Protein AF-F5S4S1-F1 (afdb_monomer_lite)

Organism: NCBI:txid887327

Sequence (287 aa):
MKSNKWNLKPIWLMLIALPAWADNVQDLPNTTVSGKRLPISGSQLDSGSKATLDAATLQTTRAPSLGQTLERISGVHNSSFGANNGLPQIRSLTGSRVYISENGLGIADMAAMSGNMPTAVEPFLADKISVQKSSAAVLYGGNAVGGAVTVETGLIPNQLPEQPIGGKVEISGGYNTPHSELFRLDGTAGNVAWHIDGANSQISGYKIPSYNKMAACRDGTAIMGDHSLELSCQAFPQYEEFFNKAHFAYVDNRYLQKGKDFLDDWGLGLGDVYKEKNQTGLTTVCG

Foldseek 3Di:
DDDDDDDDDDDDDDDDDDDDDDDDDDDDDDDDDDDDDDPPPDDPLLVFPKDKDAQVNLVPQPALAPQSSCCPPPQWHWPDPDRRFTFIAHVNDTQQQEWEEEPPHTFDDCCSVPRVDHGPDGSVLFRMKMWGQDQSCVPVNRSRRRTYIYTYNCQPPPDADPAQKDWDWDFDDDAQGWTKTKIKMWHDDPRDIHIDIDMDTDDPDGADPDDPADPLLVDFVSCPPPPVSCVNSQKDFDKDKDDDCVVPPPDDVVCVVCVVVVCVVVVHDPVNDDIDIDRPGIDHRYD

InterPro domains:
  IPR012910 TonB-dependent receptor, plug domain [PF07715] (48-148)
  IPR037066 TonB-dependent receptor, plug domain superfamily [G3DSA:2.170.130.10] (44-156)
  IPR039426 TonB-dependent receptor-like [PTHR30069] (8-210)

Secondary structure (DSSP, 8-state):
-------PPPP---PPPPPPPPPP-----------------S-TT--S-EEEE-HHHHHHH--SSHHHHHTTSTTEEEEESSSS-EEEEETTB-GGGEEEEETTEEP--GGGT-TTSPPS--GGG-SEEEEE-S--HHHH-GGGSSEEEEEE--SS-SS--SSSEEEEEEEEEETTEEEEEEEEEEEEETTEEEEEEEEEEE-S--PPSS--S-GGGG-HHHHTT-HHHHHHTTEEEEEEEE--GGGGTTS-HHHHHSHHHHHHHTT--GGGS--EEEEEEEEES--

Radius of gyration: 37.39 Å; chains: 1; bounding box: 73×64×152 Å

Structure (mmCIF, N/CA/C/O backbone):
data_AF-F5S4S1-F1
#
_entry.id   AF-F5S4S1-F1
#
loop_
_atom_site.group_PDB
_atom_site.id
_atom_site.type_symbol
_atom_site.label_atom_id
_atom_site.label_alt_id
_atom_site.label_comp_id
_atom_site.label_asym_id
_atom_site.label_entity_id
_atom_site.label_seq_id
_atom_site.pdbx_PDB_ins_code
_atom_site.Cartn_x
_atom_site.Cartn_y
_atom_site.Cartn_z
_atom_site.occupancy
_atom_site.B_iso_or_equiv
_atom_site.auth_seq_id
_atom_site.auth_comp_id
_atom_site.auth_asym_id
_atom_site.auth_atom_id
_atom_site.pdbx_PDB_model_num
ATOM 1 N N . MET A 1 1 ? 38.231 -15.270 107.714 1.00 44.69 1 MET A N 1
ATOM 2 C CA . MET A 1 1 ? 38.807 -15.776 106.442 1.00 44.69 1 MET A CA 1
ATOM 3 C C . MET A 1 1 ? 37.793 -15.588 105.318 1.00 44.69 1 MET A C 1
ATOM 5 O O . MET A 1 1 ? 36.618 -15.781 105.592 1.00 44.69 1 MET A O 1
ATOM 9 N N . LYS A 1 2 ? 38.281 -15.271 104.102 1.00 41.59 2 LYS A N 1
ATOM 10 C CA . LYS A 1 2 ? 37.588 -14.899 102.833 1.00 41.59 2 LYS A CA 1
ATOM 11 C C . LYS A 1 2 ? 37.259 -13.397 102.720 1.00 41.59 2 LYS A C 1
ATOM 13 O O . LYS A 1 2 ? 36.402 -12.910 103.440 1.00 41.59 2 LYS A O 1
ATOM 18 N N . SER A 1 3 ? 38.103 -12.575 102.074 1.00 44.34 3 SER A N 1
ATOM 19 C CA . SER A 1 3 ? 38.312 -12.368 100.611 1.00 44.34 3 SER A CA 1
ATOM 20 C C . SER A 1 3 ? 37.042 -11.851 99.920 1.00 44.34 3 SER A C 1
ATOM 22 O O . SER A 1 3 ? 36.000 -12.462 100.092 1.00 44.34 3 SER A O 1
ATOM 24 N N . ASN A 1 4 ? 37.013 -10.821 99.078 1.00 42.44 4 ASN A N 1
ATOM 25 C CA . ASN A 1 4 ? 38.048 -10.065 98.380 1.00 42.44 4 ASN A CA 1
ATOM 26 C C . ASN A 1 4 ? 37.396 -8.734 97.931 1.00 42.44 4 ASN A C 1
ATOM 28 O O . ASN A 1 4 ? 36.212 -8.732 97.596 1.00 42.44 4 ASN A O 1
ATOM 32 N N . LYS A 1 5 ? 38.136 -7.619 97.918 1.00 45.50 5 LYS A N 1
ATOM 33 C CA . LYS A 1 5 ? 37.654 -6.301 97.457 1.00 45.50 5 LYS A CA 1
ATOM 34 C C . LYS A 1 5 ? 38.072 -6.057 96.008 1.00 45.50 5 LYS A C 1
ATOM 36 O O . LYS A 1 5 ? 39.258 -6.130 95.723 1.00 45.50 5 LYS A O 1
ATOM 41 N N . TRP A 1 6 ? 37.121 -5.674 95.160 1.00 50.28 6 TRP A N 1
ATOM 42 C CA . TRP A 1 6 ? 37.328 -4.987 93.878 1.00 50.28 6 TRP A CA 1
ATOM 43 C C . TRP A 1 6 ? 36.137 -4.030 93.700 1.00 50.28 6 TRP A C 1
ATOM 45 O O . TRP A 1 6 ? 35.007 -4.440 93.938 1.00 50.28 6 TRP A O 1
ATOM 55 N N . ASN A 1 7 ? 36.310 -2.773 93.294 1.00 42.97 7 ASN A N 1
ATOM 56 C CA . ASN A 1 7 ? 36.550 -2.422 91.896 1.00 42.97 7 ASN A CA 1
ATOM 57 C C . ASN A 1 7 ? 36.544 -0.892 91.679 1.00 42.97 7 ASN A C 1
ATOM 59 O O . ASN A 1 7 ? 35.987 -0.124 92.463 1.00 42.97 7 ASN A O 1
ATOM 63 N N . LEU A 1 8 ? 37.215 -0.495 90.603 1.00 51.12 8 LEU A N 1
ATOM 64 C CA . LEU A 1 8 ? 37.582 0.849 90.159 1.00 51.12 8 LEU A CA 1
ATOM 65 C C . LEU A 1 8 ? 36.393 1.752 89.772 1.00 51.12 8 LEU A C 1
ATOM 67 O O . LEU A 1 8 ? 35.377 1.285 89.263 1.00 51.12 8 LEU A O 1
ATOM 71 N N . LYS A 1 9 ? 36.567 3.071 89.951 1.00 50.94 9 LYS A N 1
ATOM 72 C CA . LYS A 1 9 ? 35.683 4.133 89.432 1.00 50.94 9 LYS A CA 1
ATOM 73 C C . LYS A 1 9 ? 36.136 4.578 88.032 1.00 50.94 9 LYS A C 1
ATOM 75 O O . LYS A 1 9 ? 37.321 4.880 87.891 1.00 50.94 9 LYS A O 1
ATOM 80 N N . PRO A 1 10 ? 35.230 4.758 87.055 1.00 53.06 10 PRO A N 1
ATOM 81 C CA . PRO A 1 10 ? 35.503 5.558 85.870 1.00 53.06 10 PRO A CA 1
ATOM 82 C C . PRO A 1 10 ? 34.815 6.932 85.941 1.00 53.06 10 PRO A C 1
ATOM 84 O O . PRO A 1 10 ? 33.662 7.076 86.348 1.00 53.06 10 PRO A O 1
ATOM 87 N N . ILE A 1 11 ? 35.594 7.939 85.560 1.00 47.34 11 ILE A N 1
ATOM 88 C CA . ILE A 1 11 ? 35.289 9.368 85.479 1.00 47.34 11 ILE A CA 1
ATOM 89 C C . ILE A 1 11 ? 34.392 9.624 84.259 1.00 47.34 11 ILE A C 1
ATOM 91 O O . ILE A 1 11 ? 34.711 9.177 83.160 1.00 47.34 11 ILE A O 1
ATOM 95 N N . TRP A 1 12 ? 33.285 10.347 84.443 1.00 47.81 12 TRP A N 1
ATOM 96 C CA . TRP A 1 12 ? 32.389 10.761 83.358 1.00 47.81 12 TRP A CA 1
ATOM 97 C C . TRP A 1 12 ? 32.852 12.095 82.756 1.00 47.81 12 TRP A C 1
ATOM 99 O O . TRP A 1 12 ? 32.813 13.130 83.420 1.00 47.81 12 TRP A O 1
ATOM 109 N N . LEU A 1 13 ? 33.286 12.057 81.492 1.00 48.16 13 LEU A N 1
ATOM 110 C CA . LEU A 1 13 ? 33.515 13.230 80.645 1.00 48.16 13 LEU A CA 1
ATOM 111 C C . LEU A 1 13 ? 32.169 13.908 80.323 1.00 48.16 13 LEU A C 1
ATOM 113 O O . LEU A 1 13 ? 31.281 13.276 79.751 1.00 48.16 13 LEU A O 1
ATOM 117 N N . MET A 1 14 ? 32.032 15.197 80.638 1.00 50.00 14 MET A N 1
ATOM 118 C CA . MET A 1 14 ? 30.925 16.039 80.167 1.00 50.00 14 MET A CA 1
ATOM 119 C C . MET A 1 14 ? 31.182 16.482 78.717 1.00 50.00 14 MET A C 1
ATOM 121 O O . MET A 1 14 ? 32.117 17.236 78.454 1.00 50.00 14 MET A O 1
ATOM 125 N N . LEU A 1 15 ? 30.336 16.030 77.786 1.00 50.91 15 LEU A N 1
ATOM 126 C CA . LEU A 1 15 ? 30.230 16.570 76.427 1.00 50.91 15 LEU A CA 1
ATOM 127 C C . LEU A 1 15 ? 29.462 17.902 76.464 1.00 50.91 15 LEU A C 1
ATOM 129 O O . LEU A 1 15 ? 28.303 17.935 76.871 1.00 50.91 15 LEU A O 1
ATOM 133 N N . ILE A 1 16 ? 30.086 18.984 75.998 1.00 58.78 16 ILE A N 1
ATOM 134 C CA . ILE A 1 16 ? 29.424 20.272 75.747 1.00 58.78 16 ILE A CA 1
ATOM 135 C C . ILE A 1 16 ? 28.961 20.272 74.285 1.00 58.78 16 ILE A C 1
ATOM 137 O O . ILE A 1 16 ? 29.783 20.193 73.374 1.00 58.78 16 ILE A O 1
ATOM 141 N N . ALA A 1 17 ? 27.648 20.333 74.061 1.00 51.97 17 ALA A N 1
ATOM 142 C CA . ALA A 1 17 ? 27.044 20.414 72.733 1.00 51.97 17 ALA A CA 1
ATOM 143 C C . ALA A 1 17 ? 26.908 21.881 72.289 1.00 51.97 17 ALA A C 1
ATOM 145 O O . ALA A 1 17 ? 26.282 22.685 72.977 1.00 51.97 17 ALA A O 1
ATOM 146 N N . LEU A 1 18 ? 27.475 22.224 71.131 1.00 58.56 18 LEU A N 1
ATOM 147 C CA . LEU A 1 18 ? 27.220 23.487 70.429 1.00 58.56 18 LEU A CA 1
ATOM 148 C C . LEU A 1 18 ? 26.054 23.276 69.445 1.00 58.56 18 LEU A C 1
ATOM 150 O O . LEU A 1 18 ? 26.056 22.259 68.748 1.00 58.56 18 LEU A O 1
ATOM 154 N N . PRO A 1 19 ? 25.071 24.190 69.339 1.00 58.72 19 PRO A N 1
ATOM 155 C CA . PRO A 1 19 ? 24.025 24.067 68.334 1.00 58.72 19 PRO A CA 1
ATOM 156 C C . PRO A 1 19 ? 24.574 24.473 66.959 1.00 58.72 19 PRO A C 1
ATOM 158 O O . PRO A 1 19 ? 25.145 25.551 66.788 1.00 58.72 19 PRO A O 1
ATOM 161 N N . ALA A 1 20 ? 24.398 23.593 65.975 1.00 58.81 20 ALA A N 1
ATOM 162 C CA . ALA A 1 20 ? 24.602 23.903 64.567 1.00 58.81 20 ALA A CA 1
ATOM 163 C C . ALA A 1 20 ? 23.460 24.807 64.076 1.00 58.81 20 ALA A C 1
ATOM 165 O O . ALA A 1 20 ? 22.289 24.529 64.333 1.00 58.81 20 ALA A O 1
ATOM 166 N N . TRP A 1 21 ? 23.799 25.890 63.382 1.00 59.84 21 TRP A N 1
ATOM 167 C CA . TRP A 1 21 ? 22.828 26.765 62.732 1.00 59.84 21 TRP A CA 1
ATOM 168 C C . TRP A 1 21 ? 22.339 26.062 61.462 1.00 59.84 21 TRP A C 1
ATOM 170 O O . TRP A 1 21 ? 23.149 25.709 60.608 1.00 59.84 21 TRP A O 1
ATOM 180 N N . ALA A 1 22 ? 21.036 25.800 61.369 1.00 55.47 22 ALA A N 1
ATOM 181 C CA . ALA A 1 22 ? 20.421 25.210 60.185 1.00 55.47 22 ALA A CA 1
ATOM 182 C C . ALA A 1 22 ? 20.068 26.310 59.171 1.00 55.47 22 ALA A C 1
ATOM 184 O O . ALA A 1 22 ? 19.490 27.331 59.548 1.00 55.47 22 ALA A O 1
ATOM 185 N N . ASP A 1 23 ? 20.408 26.089 57.899 1.00 60.16 23 ASP A N 1
ATOM 186 C CA . ASP A 1 23 ? 20.008 26.946 56.780 1.00 60.16 23 ASP A CA 1
ATOM 187 C C . ASP A 1 23 ? 18.479 26.983 56.625 1.00 60.16 23 ASP A C 1
ATOM 189 O O . ASP A 1 23 ? 17.786 25.978 56.809 1.00 60.16 23 ASP A O 1
ATOM 193 N N . ASN A 1 24 ? 17.950 28.159 56.274 1.00 59.38 24 ASN A N 1
ATOM 194 C CA . ASN A 1 24 ? 16.526 28.372 56.017 1.00 59.38 24 ASN A CA 1
ATOM 195 C C . ASN A 1 24 ? 16.062 27.525 54.820 1.00 59.38 24 ASN A C 1
ATOM 197 O O . ASN A 1 24 ? 16.528 27.713 53.697 1.00 59.38 24 ASN A O 1
ATOM 201 N N . VAL A 1 25 ? 15.103 26.629 55.056 1.00 60.66 25 VAL A N 1
ATOM 202 C CA . VAL A 1 25 ? 14.419 25.875 54.001 1.00 60.66 25 VAL A CA 1
ATOM 203 C C . VAL A 1 25 ? 13.484 26.830 53.262 1.00 60.66 25 VAL A C 1
ATOM 205 O O . VAL A 1 25 ? 12.538 27.359 53.842 1.00 60.66 25 VAL A O 1
ATOM 208 N N . GLN A 1 26 ? 13.769 27.085 51.987 1.00 65.38 26 GLN A N 1
ATOM 209 C CA . GLN A 1 26 ? 12.936 27.931 51.142 1.00 65.38 26 GLN A CA 1
ATOM 210 C C . GLN A 1 26 ? 11.848 27.079 50.481 1.00 65.38 26 GLN A C 1
ATOM 212 O O . GLN A 1 26 ? 12.113 26.355 49.522 1.00 65.38 26 GLN A O 1
ATOM 217 N N . ASP A 1 27 ? 10.624 27.162 51.006 1.00 67.88 27 ASP A N 1
ATOM 218 C CA . ASP A 1 27 ? 9.459 26.508 50.411 1.00 67.88 27 ASP A CA 1
ATOM 219 C C . ASP A 1 27 ? 9.111 27.170 49.070 1.00 67.88 27 ASP A C 1
ATOM 221 O O . ASP A 1 27 ? 8.756 28.350 48.990 1.00 67.88 27 ASP A O 1
ATOM 225 N N . LEU A 1 28 ? 9.240 26.398 47.991 1.00 76.81 28 LEU A N 1
ATOM 226 C CA . LEU A 1 28 ? 8.854 26.817 46.646 1.00 76.81 28 LEU A CA 1
ATOM 227 C C . LEU A 1 28 ? 7.319 26.814 46.519 1.00 76.81 28 LEU A C 1
ATOM 229 O O . LEU A 1 28 ? 6.664 25.894 47.011 1.00 76.81 28 LEU A O 1
ATOM 233 N N . PRO A 1 29 ? 6.718 27.799 45.829 1.00 76.00 29 PRO A N 1
ATOM 234 C CA . PRO A 1 29 ? 5.275 27.836 45.639 1.00 76.00 29 PRO A CA 1
ATOM 235 C C . PRO A 1 29 ? 4.799 26.663 44.770 1.00 76.00 29 PRO A C 1
ATOM 237 O O . PRO A 1 29 ? 5.356 26.387 43.703 1.00 76.00 29 PRO A O 1
ATOM 240 N N . ASN A 1 30 ? 3.723 26.004 45.208 1.00 74.25 30 ASN A N 1
ATOM 241 C CA . ASN A 1 30 ? 3.098 24.906 44.475 1.00 74.25 30 ASN A CA 1
ATOM 242 C C . ASN A 1 30 ? 2.624 25.378 43.094 1.00 74.25 30 ASN A C 1
ATOM 244 O O . ASN A 1 30 ? 1.688 26.169 42.970 1.00 74.25 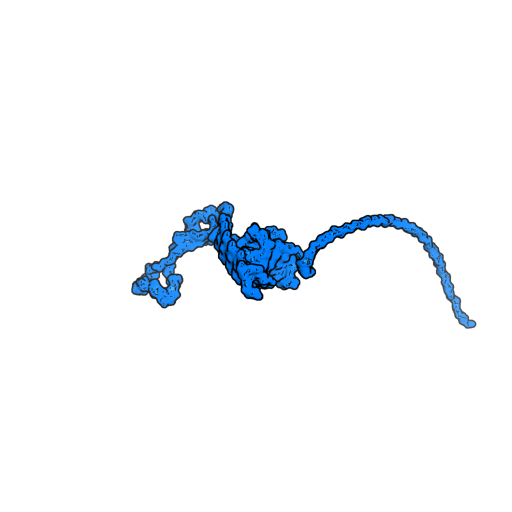30 ASN A O 1
ATOM 248 N N . THR A 1 31 ? 3.239 24.847 42.039 1.00 72.81 31 THR A N 1
ATOM 249 C CA . THR A 1 31 ? 2.791 25.037 40.658 1.00 72.81 31 THR A CA 1
ATOM 250 C C . THR A 1 31 ? 1.822 23.918 40.29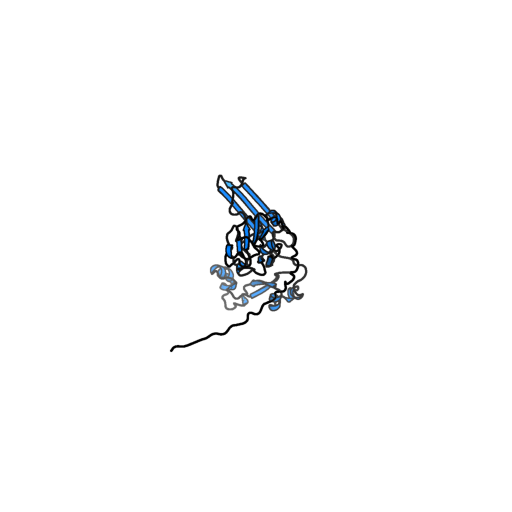4 1.00 72.81 31 THR A C 1
ATOM 252 O O . THR A 1 31 ? 2.197 22.760 40.133 1.00 72.81 31 THR A O 1
ATOM 255 N N . THR A 1 32 ? 0.536 24.256 40.181 1.00 73.62 32 THR A N 1
ATOM 256 C CA . THR A 1 32 ? -0.480 23.292 39.740 1.00 73.62 32 THR A CA 1
ATOM 257 C C . THR A 1 32 ? -0.410 23.159 38.222 1.00 73.62 32 THR A C 1
ATOM 259 O O . THR A 1 32 ? -0.910 24.009 37.486 1.00 73.62 32 THR A O 1
ATOM 262 N N . VAL A 1 33 ? 0.222 22.088 37.743 1.00 66.06 33 VAL A N 1
ATOM 263 C CA . VAL A 1 33 ? 0.225 21.723 36.322 1.00 66.06 33 VAL A CA 1
ATOM 264 C C . VAL A 1 33 ? -1.132 21.106 35.984 1.00 66.06 33 VAL A C 1
ATOM 266 O O . VAL A 1 33 ? -1.386 19.941 36.280 1.00 66.06 33 VAL A O 1
ATOM 269 N N . SER A 1 34 ? -2.027 21.887 35.377 1.00 67.56 34 SER A N 1
ATOM 270 C CA . SER A 1 34 ? -3.308 21.379 34.876 1.00 67.56 34 SER A CA 1
ATOM 271 C C . SER A 1 34 ? -3.163 20.967 33.412 1.00 67.56 34 SER A C 1
ATOM 273 O O . SER A 1 34 ? -3.092 21.806 32.515 1.00 67.56 34 SER A O 1
ATOM 275 N N . GLY A 1 35 ? -3.071 19.658 33.173 1.00 62.78 35 GLY A N 1
ATOM 276 C CA . GLY A 1 35 ? -3.070 19.067 31.837 1.00 62.78 35 GLY A CA 1
ATOM 277 C C . GLY A 1 35 ? -4.460 18.556 31.467 1.00 62.78 35 GLY A C 1
ATOM 278 O O . GLY A 1 35 ? -5.047 17.752 32.190 1.00 62.78 35 GLY A O 1
ATOM 279 N N . LYS A 1 36 ? -4.991 18.975 30.315 1.00 51.62 36 LYS A N 1
ATOM 280 C CA . LYS A 1 36 ? -6.221 18.399 29.758 1.00 51.62 36 LYS A CA 1
ATOM 281 C C . LYS A 1 36 ? -5.887 17.030 29.158 1.00 51.62 36 LYS A C 1
ATOM 283 O O . LYS A 1 36 ? -5.294 16.954 28.084 1.00 51.62 36 LYS A O 1
ATOM 288 N N . ARG A 1 37 ? -6.242 15.943 29.849 1.00 46.56 37 ARG A N 1
ATOM 289 C CA . ARG A 1 37 ? -6.116 14.585 29.299 1.00 46.56 37 ARG A CA 1
ATOM 290 C C . ARG A 1 37 ? -7.101 14.454 28.136 1.00 46.56 37 ARG A C 1
ATOM 292 O O . ARG A 1 37 ? -8.303 14.628 28.333 1.00 46.56 37 ARG A O 1
ATOM 299 N N . LEU A 1 38 ? -6.602 14.189 26.929 1.00 54.94 38 LEU A N 1
ATOM 300 C CA . LEU A 1 38 ? -7.466 13.813 25.810 1.00 54.94 38 LEU A CA 1
ATOM 301 C C . LEU A 1 38 ? -8.217 12.526 26.197 1.00 54.94 38 LEU A C 1
ATOM 303 O O . LEU A 1 38 ? -7.618 11.667 26.852 1.00 54.94 38 LEU A O 1
ATOM 307 N N . PRO A 1 39 ? -9.511 12.394 25.858 1.00 42.94 39 PRO A N 1
ATOM 308 C CA . PRO A 1 39 ? -10.260 11.178 26.140 1.00 42.94 39 PRO A CA 1
ATOM 309 C C . PRO A 1 39 ? -9.538 9.996 25.489 1.00 42.94 39 PRO A C 1
ATOM 311 O O . PRO A 1 39 ? -9.391 9.936 24.270 1.00 42.94 39 PRO A O 1
ATOM 314 N N . ILE A 1 40 ? -9.040 9.078 26.318 1.00 52.41 40 ILE A N 1
ATOM 315 C CA . ILE A 1 40 ? -8.433 7.833 25.854 1.00 52.41 40 ILE A CA 1
ATOM 316 C C . ILE A 1 40 ? -9.597 6.938 25.436 1.00 52.41 40 ILE A C 1
ATOM 318 O O . ILE A 1 40 ? -10.216 6.284 26.270 1.00 52.41 40 ILE A O 1
ATOM 322 N N . SER A 1 41 ? -9.930 6.959 24.149 1.00 46.16 41 SER A N 1
ATOM 323 C CA . SER A 1 41 ? -10.754 5.917 23.545 1.00 46.16 41 SER A CA 1
ATOM 324 C C . SER A 1 41 ? -9.808 4.786 23.135 1.00 46.16 41 SER A C 1
ATOM 326 O O . SER A 1 41 ? -9.130 4.886 22.115 1.00 46.16 41 SER A O 1
ATOM 328 N N . GLY A 1 42 ? -9.661 3.775 23.998 1.00 55.22 42 GLY A N 1
ATOM 329 C CA . GLY A 1 42 ? -8.732 2.652 23.816 1.00 55.22 42 GLY A CA 1
ATOM 330 C C . GLY A 1 42 ? -8.361 1.962 25.136 1.00 55.22 42 GLY A C 1
ATOM 331 O O . GLY A 1 42 ? -8.461 2.555 26.211 1.00 55.22 42 GLY A O 1
ATOM 332 N N . SER A 1 43 ? -7.948 0.693 25.074 1.00 55.50 43 SER A N 1
ATOM 333 C CA . SER A 1 43 ? -7.406 -0.033 26.232 1.00 55.50 43 SER A CA 1
ATOM 334 C C . SER A 1 43 ? -6.056 0.573 26.652 1.00 55.50 43 SER A C 1
ATOM 336 O O . SER A 1 43 ? -5.360 1.158 25.828 1.00 55.50 43 SER A O 1
ATOM 338 N N . GLN A 1 44 ? -5.629 0.431 27.916 1.00 55.16 44 GLN A N 1
ATOM 339 C CA . GLN A 1 44 ? -4.323 0.952 28.391 1.00 55.16 44 GLN A CA 1
ATOM 340 C C . GLN A 1 44 ? -3.099 0.414 27.610 1.00 55.16 44 GLN A C 1
ATOM 342 O O . GLN A 1 44 ? -1.987 0.926 27.750 1.00 55.16 44 GLN A O 1
ATOM 347 N N . LEU A 1 45 ? -3.311 -0.600 26.769 1.00 56.41 45 LEU A N 1
ATOM 348 C CA . LEU A 1 45 ? -2.334 -1.184 25.854 1.00 56.41 45 LEU A CA 1
ATOM 349 C C . LEU A 1 45 ? -2.107 -0.327 24.592 1.00 56.41 45 LEU A C 1
ATOM 351 O O . LEU A 1 45 ? -1.078 -0.475 23.941 1.00 56.41 45 LEU A O 1
ATOM 355 N N . ASP A 1 46 ? -3.006 0.614 24.286 1.00 61.16 46 ASP A N 1
ATOM 356 C CA . ASP A 1 46 ? -2.890 1.597 23.196 1.00 61.16 46 ASP A CA 1
ATOM 357 C C . ASP A 1 46 ? -2.100 2.856 23.635 1.00 61.16 46 ASP A C 1
ATOM 359 O O . ASP A 1 46 ? -2.336 3.971 23.180 1.00 61.16 46 ASP A O 1
ATOM 363 N N . SER A 1 47 ? -1.151 2.708 24.569 1.00 57.41 47 SER A N 1
ATOM 364 C CA . SER A 1 47 ? -0.356 3.814 25.145 1.00 57.41 47 SER A CA 1
ATOM 365 C C . SER A 1 47 ? 0.807 4.287 24.254 1.00 57.41 47 SER A C 1
ATOM 367 O O . SER A 1 47 ? 1.714 4.991 24.701 1.00 57.41 47 SER A O 1
ATOM 369 N N . GLY A 1 48 ? 0.792 3.905 22.976 1.00 66.44 48 GLY A N 1
ATOM 370 C CA . GLY A 1 48 ? 1.826 4.237 22.001 1.00 66.44 48 GLY A CA 1
ATOM 371 C C . GLY A 1 48 ? 1.572 5.544 21.253 1.00 66.44 48 GLY A C 1
ATOM 372 O O . GLY A 1 48 ? 0.490 6.123 21.291 1.00 66.44 48 GLY A O 1
ATOM 373 N N . SER A 1 49 ? 2.580 6.004 20.507 1.00 82.69 49 SER A N 1
ATOM 374 C CA . SER A 1 49 ? 2.378 7.096 19.553 1.00 82.69 49 SER A CA 1
ATOM 375 C C . SER A 1 49 ? 1.540 6.576 18.382 1.00 82.69 49 SER A C 1
ATOM 377 O O . SER A 1 49 ? 2.062 5.895 17.496 1.00 82.69 49 SER A O 1
ATOM 379 N N . LYS A 1 50 ? 0.238 6.867 18.409 1.00 89.25 50 LYS A N 1
ATOM 380 C CA . LYS A 1 50 ? -0.730 6.486 17.378 1.00 89.25 50 LYS A CA 1
ATOM 381 C C . LYS A 1 50 ? -0.961 7.639 16.408 1.00 89.25 50 LYS A C 1
ATOM 383 O O . LYS A 1 50 ? -1.104 8.788 16.822 1.00 89.25 50 LYS A O 1
ATOM 388 N N . ALA A 1 51 ? -1.004 7.331 15.121 1.00 92.88 51 ALA A N 1
ATOM 389 C CA . ALA A 1 51 ? -1.462 8.239 14.077 1.00 92.88 51 ALA A CA 1
ATOM 390 C C . ALA A 1 51 ? -2.670 7.615 13.377 1.00 92.88 51 ALA A C 1
ATOM 392 O O . ALA A 1 51 ? -2.749 6.396 13.258 1.00 92.88 51 ALA A O 1
ATOM 393 N N . THR A 1 52 ? -3.632 8.429 12.955 1.00 94.62 52 THR A N 1
ATOM 394 C CA . THR A 1 52 ? -4.820 7.962 12.231 1.00 94.62 52 THR A CA 1
ATOM 395 C C . THR A 1 52 ? -5.045 8.862 11.028 1.00 94.62 52 THR A C 1
ATOM 397 O O . THR A 1 52 ? -4.984 10.081 11.162 1.00 94.62 52 THR A O 1
ATOM 400 N N . LEU A 1 53 ? -5.280 8.248 9.874 1.00 95.56 53 LEU A N 1
ATOM 401 C CA . LEU A 1 53 ? -5.769 8.886 8.663 1.00 95.56 53 LEU A CA 1
ATOM 402 C C . LEU A 1 53 ? -7.244 8.512 8.533 1.00 95.56 53 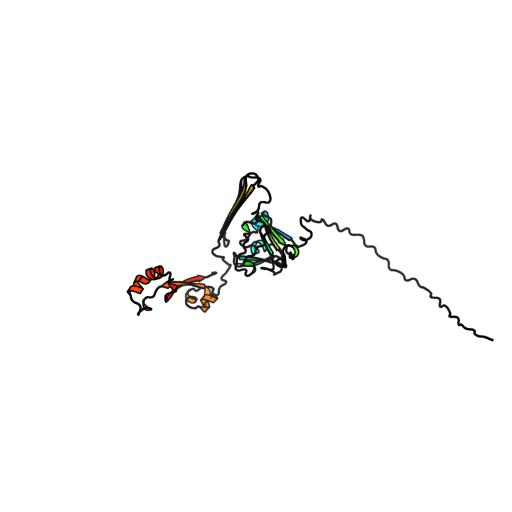LEU A C 1
ATOM 404 O O . LEU A 1 53 ? -7.576 7.331 8.422 1.00 95.56 53 LEU A O 1
ATOM 408 N N . ASP A 1 54 ? -8.115 9.507 8.620 1.00 94.38 54 ASP A N 1
ATOM 409 C CA . ASP A 1 54 ? -9.549 9.357 8.396 1.00 94.38 54 ASP A CA 1
ATOM 410 C C . ASP A 1 54 ? -9.890 9.475 6.905 1.00 94.38 54 ASP A C 1
ATOM 412 O O . ASP A 1 54 ? -9.049 9.853 6.087 1.00 94.38 54 ASP A O 1
ATOM 416 N N . ALA A 1 55 ? -11.139 9.173 6.549 1.00 90.44 55 ALA A N 1
ATOM 417 C CA . ALA A 1 55 ? -11.610 9.222 5.168 1.00 90.44 55 ALA A CA 1
ATOM 418 C C . ALA A 1 55 ? -11.335 10.580 4.493 1.00 90.44 55 ALA A C 1
ATOM 420 O O . ALA A 1 55 ? -10.918 10.619 3.338 1.00 90.44 55 ALA A O 1
ATOM 421 N N . ALA A 1 56 ? -11.512 11.690 5.218 1.00 91.44 56 ALA A N 1
ATOM 422 C CA . ALA A 1 56 ? -11.266 13.034 4.698 1.00 91.44 56 ALA A CA 1
ATOM 423 C C . ALA A 1 56 ? -9.782 13.271 4.376 1.00 91.44 56 ALA A C 1
ATOM 425 O O . ALA A 1 56 ? -9.450 13.787 3.310 1.00 91.44 56 ALA A O 1
ATOM 426 N N . THR A 1 57 ? -8.874 12.853 5.261 1.00 93.69 57 THR A N 1
ATOM 427 C CA . THR A 1 57 ? -7.431 12.947 5.010 1.00 93.69 57 THR A CA 1
ATOM 428 C C . THR A 1 57 ? -7.032 12.037 3.851 1.00 93.69 57 THR A C 1
ATOM 430 O O . THR A 1 57 ? -6.356 12.475 2.918 1.00 93.69 57 THR A O 1
ATOM 433 N N . LEU A 1 58 ? -7.524 10.796 3.860 1.00 92.94 58 LEU A N 1
ATOM 434 C CA . LEU A 1 58 ? -7.241 9.780 2.851 1.00 92.94 58 LEU A CA 1
ATOM 435 C C . LEU A 1 58 ? -7.631 10.229 1.434 1.00 92.94 58 LEU A C 1
ATOM 437 O O . LEU A 1 58 ? -6.886 9.964 0.493 1.00 92.94 58 LEU A O 1
ATOM 441 N N . GLN A 1 59 ? -8.703 11.002 1.255 1.00 88.94 59 GLN A N 1
ATOM 442 C CA . GLN A 1 59 ? -9.050 11.569 -0.059 1.00 88.94 59 GLN A CA 1
ATOM 443 C C . GLN A 1 59 ? -7.911 12.371 -0.717 1.00 88.94 59 GLN A C 1
ATOM 445 O O . GLN A 1 59 ? -7.858 12.451 -1.939 1.00 88.94 59 GLN A O 1
ATOM 450 N N . THR A 1 60 ? -6.983 12.935 0.064 1.00 88.75 60 THR A N 1
ATOM 451 C CA . THR A 1 60 ? -5.875 13.768 -0.446 1.00 88.75 60 THR A CA 1
ATOM 452 C C . THR A 1 60 ? -4.480 13.178 -0.224 1.00 88.75 60 THR A C 1
ATOM 454 O O . THR A 1 60 ? -3.494 13.695 -0.759 1.00 88.75 60 THR A O 1
ATOM 457 N N . THR A 1 61 ? -4.366 12.124 0.589 1.00 90.62 61 THR A N 1
ATOM 458 C CA . THR A 1 61 ? -3.077 11.517 0.959 1.00 90.62 61 THR A CA 1
ATOM 459 C C . THR A 1 61 ? -2.900 10.086 0.474 1.00 90.62 61 THR A C 1
ATOM 461 O O . THR A 1 61 ? -1.779 9.585 0.541 1.00 90.62 61 THR A O 1
ATOM 464 N N . ARG A 1 62 ? -3.968 9.417 0.021 1.00 90.56 62 ARG A N 1
ATOM 465 C CA . ARG A 1 62 ? -3.882 8.067 -0.551 1.00 90.56 62 ARG A CA 1
ATOM 466 C C . ARG A 1 62 ? -2.963 8.051 -1.768 1.00 90.56 62 ARG A C 1
ATOM 468 O O . ARG A 1 62 ? -2.926 8.994 -2.555 1.00 90.56 62 ARG A O 1
ATOM 475 N N . ALA A 1 63 ? -2.220 6.964 -1.890 1.00 91.38 63 ALA A N 1
ATOM 476 C CA . ALA A 1 63 ? -1.259 6.716 -2.948 1.00 91.38 63 ALA A CA 1
ATOM 477 C C . ALA A 1 63 ? -1.328 5.234 -3.369 1.00 91.38 63 ALA A C 1
ATOM 479 O O . ALA A 1 63 ? -1.925 4.434 -2.647 1.00 91.38 63 ALA A O 1
ATOM 480 N N . PRO A 1 64 ? -0.709 4.847 -4.502 1.00 89.62 64 PRO A N 1
ATOM 481 C CA . PRO A 1 64 ? -0.807 3.490 -5.059 1.00 89.62 64 PRO A CA 1
ATOM 482 C C . PRO A 1 64 ? -0.384 2.362 -4.113 1.00 89.62 64 PRO A C 1
ATOM 484 O O . PRO A 1 64 ? -0.885 1.252 -4.221 1.00 89.62 64 PRO A O 1
ATOM 487 N N . SER A 1 65 ? 0.516 2.638 -3.166 1.00 92.38 65 SER A N 1
ATOM 488 C CA . SER A 1 65 ? 0.939 1.661 -2.161 1.00 92.38 65 SER A CA 1
ATOM 489 C C . SER A 1 65 ? 0.650 2.117 -0.733 1.00 92.38 65 SER A C 1
ATOM 491 O O . SER A 1 65 ? 0.584 3.313 -0.421 1.00 92.38 65 SER A O 1
ATOM 493 N N . LEU A 1 66 ? 0.530 1.141 0.172 1.00 94.62 66 LEU A N 1
ATOM 494 C CA . LEU A 1 66 ? 0.329 1.392 1.598 1.00 94.62 66 LEU A CA 1
ATOM 495 C C . LEU A 1 66 ? 1.498 2.185 2.205 1.00 94.62 66 LEU A C 1
ATOM 497 O O . LEU A 1 66 ? 1.276 3.107 2.986 1.00 94.62 66 LEU A O 1
ATOM 501 N N . GLY A 1 67 ? 2.738 1.872 1.817 1.00 94.88 67 GLY A N 1
ATOM 502 C CA . GLY A 1 67 ? 3.922 2.611 2.256 1.00 94.88 67 GLY A CA 1
ATOM 503 C C . GLY A 1 67 ? 3.880 4.086 1.851 1.00 94.88 67 GLY A C 1
ATOM 504 O O . GLY A 1 67 ? 4.051 4.947 2.712 1.00 94.88 67 GLY A O 1
ATOM 505 N N . GLN A 1 68 ? 3.583 4.387 0.580 1.00 94.38 68 GLN A N 1
ATOM 506 C CA . GLN A 1 68 ? 3.443 5.771 0.097 1.00 94.38 68 GLN A CA 1
ATOM 507 C C . GLN A 1 68 ? 2.299 6.509 0.797 1.00 94.38 68 GLN A C 1
ATOM 509 O O . GLN A 1 68 ? 2.453 7.659 1.194 1.00 94.38 68 GLN A O 1
ATOM 514 N N . THR A 1 69 ? 1.161 5.843 1.008 1.00 95.31 69 THR A N 1
ATOM 515 C CA . THR A 1 69 ? 0.004 6.445 1.693 1.00 95.31 69 THR A CA 1
ATOM 516 C C . THR A 1 69 ? 0.359 6.903 3.112 1.00 95.31 69 THR A C 1
ATOM 518 O O . THR A 1 69 ? -0.158 7.909 3.601 1.00 95.31 69 THR A O 1
ATOM 521 N N . LEU A 1 70 ? 1.265 6.186 3.783 1.00 96.12 70 LEU A N 1
ATOM 522 C CA . LEU A 1 70 ? 1.634 6.436 5.175 1.00 96.12 70 LEU A CA 1
ATOM 523 C C . LEU A 1 70 ? 2.910 7.264 5.352 1.00 96.12 70 LEU A C 1
ATOM 525 O O . LEU A 1 70 ? 3.175 7.709 6.466 1.00 96.12 70 LEU A O 1
ATOM 529 N N . GLU A 1 71 ? 3.675 7.531 4.293 1.00 94.56 71 GLU A N 1
ATOM 530 C CA . GLU A 1 71 ? 4.974 8.221 4.380 1.00 94.56 71 GLU A CA 1
ATOM 531 C C . GLU A 1 71 ? 4.875 9.675 4.871 1.00 94.56 71 GLU A C 1
ATOM 533 O O . GLU A 1 71 ? 5.851 10.249 5.351 1.00 94.56 71 GLU A O 1
ATOM 538 N N . ARG A 1 72 ? 3.681 10.279 4.791 1.00 92.44 72 ARG A N 1
ATOM 539 C CA . ARG A 1 72 ? 3.405 11.616 5.344 1.00 92.44 72 ARG A CA 1
ATOM 540 C C . ARG A 1 72 ? 3.260 11.618 6.869 1.00 92.44 72 ARG A C 1
ATOM 542 O O . ARG A 1 72 ? 3.263 12.684 7.484 1.00 92.44 72 ARG A O 1
ATOM 549 N N . ILE A 1 73 ? 3.132 10.451 7.501 1.00 94.06 73 ILE A N 1
ATOM 550 C CA . ILE A 1 73 ? 3.069 10.326 8.958 1.00 94.06 73 ILE A CA 1
ATOM 551 C C . ILE A 1 73 ? 4.487 10.401 9.527 1.00 94.06 73 ILE A C 1
ATOM 553 O O . ILE A 1 73 ? 5.365 9.614 9.189 1.00 94.06 73 ILE A O 1
ATOM 557 N N . SER A 1 74 ? 4.705 11.306 10.483 1.00 92.12 74 SER A N 1
ATOM 558 C CA . SER A 1 74 ? 6.003 11.444 11.151 1.00 92.12 74 SER A CA 1
ATOM 559 C C . SER A 1 74 ? 6.485 10.127 11.781 1.00 92.12 74 SER A C 1
ATOM 561 O O . SER A 1 74 ? 5.809 9.551 12.646 1.00 92.12 74 SER A O 1
ATOM 563 N N . GLY A 1 75 ? 7.685 9.695 11.376 1.00 91.50 75 GLY A N 1
ATOM 564 C CA . GLY A 1 75 ? 8.336 8.461 11.827 1.00 91.50 75 GLY A CA 1
ATOM 565 C C . GLY A 1 75 ? 7.958 7.211 11.026 1.00 91.50 75 GLY A C 1
ATOM 566 O O . GLY A 1 75 ? 8.400 6.118 11.388 1.00 91.50 75 GLY A O 1
ATOM 567 N N . VAL A 1 76 ? 7.158 7.370 9.968 1.00 95.75 76 VAL A N 1
ATOM 568 C CA . VAL A 1 76 ? 6.830 6.326 8.997 1.00 95.75 76 VAL A CA 1
ATOM 569 C C . VAL A 1 76 ? 7.485 6.684 7.668 1.00 95.75 76 VAL A C 1
ATOM 571 O O . VAL A 1 76 ? 7.368 7.803 7.181 1.00 95.75 76 VAL A O 1
ATOM 574 N N . HIS A 1 77 ? 8.194 5.725 7.094 1.00 95.88 77 HIS A N 1
ATOM 575 C CA . HIS A 1 77 ? 8.840 5.830 5.796 1.00 95.88 77 HIS A CA 1
ATOM 576 C C . HIS A 1 77 ? 8.248 4.795 4.842 1.00 95.88 77 HIS A C 1
ATOM 578 O O . HIS A 1 77 ? 7.599 3.838 5.262 1.00 95.88 77 HIS A O 1
ATOM 584 N N . ASN A 1 78 ? 8.501 4.973 3.554 1.00 95.19 78 ASN A N 1
ATOM 585 C CA . ASN A 1 78 ? 8.085 4.042 2.523 1.00 95.19 78 ASN A CA 1
ATOM 586 C C . ASN A 1 78 ? 9.276 3.193 2.057 1.00 95.19 78 ASN A C 1
ATOM 588 O O . ASN A 1 78 ? 10.235 3.707 1.482 1.00 95.19 78 ASN A O 1
ATOM 592 N N . SER A 1 79 ? 9.202 1.883 2.277 1.00 94.44 79 SER A N 1
ATOM 593 C CA . SER A 1 79 ? 10.111 0.909 1.676 1.00 94.44 79 SER A CA 1
ATOM 594 C C . SER A 1 79 ? 9.612 0.562 0.271 1.00 94.44 79 SER A C 1
ATOM 596 O O . SER A 1 79 ? 8.929 -0.447 0.090 1.00 94.44 79 SER A O 1
ATOM 598 N N . SER A 1 80 ? 9.919 1.424 -0.700 1.00 92.00 80 SER A N 1
ATOM 599 C CA . SER A 1 80 ? 9.447 1.324 -2.088 1.00 92.00 80 SER A CA 1
ATOM 600 C C . SER A 1 80 ? 10.211 0.284 -2.916 1.00 92.00 80 SER A C 1
ATOM 602 O O . SER A 1 80 ? 11.430 0.154 -2.807 1.00 92.00 80 SER A O 1
ATOM 604 N N . PHE A 1 81 ? 9.487 -0.395 -3.806 1.00 91.44 81 PHE A N 1
ATOM 605 C CA . PHE A 1 81 ? 10.017 -1.200 -4.908 1.00 91.44 81 PHE A CA 1
ATOM 606 C C . PHE A 1 81 ? 9.398 -0.726 -6.235 1.00 91.44 81 PHE A C 1
ATOM 608 O O . PHE A 1 81 ? 8.737 -1.470 -6.956 1.00 91.44 81 PHE A O 1
ATOM 615 N N . GLY A 1 82 ? 9.562 0.564 -6.533 1.00 87.19 82 GLY A N 1
ATOM 616 C CA . GLY A 1 82 ? 8.976 1.213 -7.706 1.00 87.19 82 GLY A CA 1
ATOM 617 C C . GLY A 1 82 ? 7.679 1.961 -7.396 1.00 87.19 82 GLY A C 1
ATOM 618 O O . GLY A 1 82 ? 7.316 2.167 -6.240 1.00 87.19 82 GLY A O 1
ATOM 619 N N . ALA A 1 83 ? 6.993 2.411 -8.448 1.00 83.38 83 ALA A N 1
ATOM 620 C CA . ALA A 1 83 ? 5.862 3.330 -8.312 1.00 83.38 83 ALA A CA 1
ATOM 621 C C . ALA A 1 83 ? 4.614 2.700 -7.668 1.00 83.38 83 ALA A C 1
ATOM 623 O O . ALA A 1 83 ? 3.845 3.428 -7.046 1.00 83.38 83 ALA A O 1
ATOM 624 N N . ASN A 1 84 ? 4.432 1.379 -7.804 1.00 85.94 84 ASN A N 1
ATOM 625 C CA . ASN A 1 84 ? 3.218 0.676 -7.373 1.00 85.94 84 ASN A CA 1
ATOM 626 C C . ASN A 1 84 ? 3.385 -0.148 -6.086 1.00 85.94 84 ASN A C 1
ATOM 628 O O . ASN A 1 84 ? 2.399 -0.488 -5.444 1.00 85.94 84 ASN A O 1
ATOM 632 N N . ASN A 1 85 ? 4.623 -0.461 -5.689 1.00 90.75 85 ASN A N 1
ATOM 633 C CA . ASN A 1 85 ? 4.897 -1.331 -4.545 1.00 90.75 85 ASN A CA 1
ATOM 634 C C . ASN A 1 85 ? 5.660 -0.559 -3.468 1.00 90.75 85 ASN A C 1
ATOM 636 O O . ASN A 1 85 ? 6.674 0.091 -3.741 1.00 90.75 85 ASN A O 1
ATOM 640 N N . GLY A 1 86 ? 5.185 -0.650 -2.229 1.00 93.19 86 GLY A N 1
ATOM 641 C CA . GLY A 1 86 ? 5.774 0.054 -1.100 1.00 93.19 86 GLY A CA 1
ATOM 642 C C . GLY A 1 86 ? 5.186 -0.395 0.227 1.00 93.19 86 GLY A C 1
ATOM 643 O O . GLY A 1 86 ? 3.965 -0.412 0.401 1.00 93.19 86 GLY A O 1
ATOM 644 N N . LEU A 1 87 ? 6.058 -0.753 1.168 1.00 95.06 87 LEU A N 1
ATOM 645 C CA . LEU A 1 87 ? 5.666 -1.193 2.507 1.00 95.06 87 LEU A CA 1
ATOM 646 C C . LEU A 1 87 ? 5.945 -0.114 3.553 1.00 95.06 87 LEU A C 1
ATOM 648 O O . LEU A 1 87 ? 6.977 0.560 3.472 1.00 95.06 87 LEU A O 1
ATOM 652 N N . PRO A 1 88 ? 5.076 0.035 4.567 1.00 95.25 88 PRO A N 1
ATOM 653 C CA . PRO A 1 88 ? 5.326 0.957 5.662 1.00 95.25 88 PRO A CA 1
ATOM 654 C C . PRO A 1 88 ? 6.552 0.515 6.467 1.00 95.25 88 PRO A C 1
ATOM 656 O O . PRO A 1 88 ? 6.640 -0.615 6.946 1.00 95.25 88 PRO A O 1
ATOM 659 N N . GLN A 1 89 ? 7.494 1.435 6.641 1.00 95.75 89 GLN A N 1
ATOM 660 C CA . GLN A 1 89 ? 8.691 1.257 7.446 1.00 95.75 89 GLN A CA 1
ATOM 661 C C . GLN A 1 89 ? 8.612 2.156 8.682 1.00 95.75 89 GLN A C 1
ATOM 663 O O . GLN A 1 89 ? 8.594 3.379 8.577 1.00 95.75 89 GLN A O 1
ATOM 668 N N . ILE A 1 90 ? 8.603 1.559 9.870 1.00 95.56 90 ILE A N 1
ATOM 669 C CA . ILE A 1 90 ? 8.493 2.270 11.147 1.00 95.56 90 ILE A CA 1
ATOM 670 C C . ILE A 1 90 ? 9.809 2.090 11.898 1.00 95.56 90 ILE A C 1
ATOM 672 O O . ILE A 1 90 ? 10.205 0.966 12.200 1.00 95.56 90 ILE A O 1
ATOM 676 N N . ARG A 1 91 ? 10.516 3.193 12.188 1.00 91.62 91 ARG A N 1
ATOM 677 C CA . ARG A 1 91 ? 11.828 3.170 12.880 1.00 91.62 91 ARG A CA 1
ATOM 678 C C . ARG A 1 91 ? 12.844 2.242 12.193 1.00 91.62 91 ARG A C 1
ATOM 680 O O . ARG A 1 91 ? 13.530 1.461 12.849 1.00 91.62 91 ARG A O 1
ATOM 687 N N . SER A 1 92 ? 12.892 2.311 10.864 1.00 93.75 92 SER A N 1
ATOM 688 C CA . SER A 1 92 ? 13.721 1.458 9.998 1.00 93.75 92 SER A CA 1
ATOM 689 C C . SER A 1 92 ? 13.350 -0.033 9.980 1.00 93.75 92 SER A C 1
ATOM 691 O O . SER A 1 92 ? 14.039 -0.823 9.338 1.00 93.75 92 SER A O 1
ATOM 693 N N . LEU A 1 93 ? 12.250 -0.436 10.620 1.00 94.56 93 LEU A N 1
ATOM 694 C CA . LEU A 1 93 ? 11.728 -1.802 10.592 1.00 94.56 93 LEU A CA 1
ATOM 695 C C . LEU A 1 93 ? 10.601 -1.908 9.558 1.00 94.56 93 LEU A C 1
ATOM 697 O O . LEU A 1 93 ? 9.761 -1.021 9.475 1.00 94.56 93 LEU A O 1
ATOM 701 N N . THR A 1 94 ? 10.590 -2.982 8.770 1.00 93.94 94 THR A N 1
ATOM 702 C CA . THR A 1 94 ? 9.575 -3.282 7.742 1.00 93.94 94 THR A CA 1
ATOM 703 C C . THR A 1 94 ? 9.419 -4.803 7.593 1.00 93.94 94 THR A C 1
ATOM 705 O O . THR A 1 94 ? 10.088 -5.568 8.304 1.00 93.94 94 THR A O 1
ATOM 708 N N . GLY A 1 95 ? 8.542 -5.245 6.691 1.00 91.69 95 GLY A N 1
ATOM 709 C CA . GLY A 1 95 ? 8.240 -6.651 6.433 1.00 91.69 95 GLY A CA 1
ATOM 710 C C . GLY A 1 95 ? 7.702 -7.336 7.686 1.00 91.69 95 GLY A C 1
ATOM 711 O O . GLY A 1 95 ? 6.870 -6.777 8.394 1.00 91.69 95 GLY A O 1
ATOM 712 N N . SER A 1 96 ? 8.248 -8.502 8.037 1.00 92.81 96 SER A N 1
ATOM 713 C CA . SER A 1 96 ? 7.812 -9.314 9.189 1.00 92.81 96 SER A CA 1
ATOM 714 C C . SER A 1 96 ? 7.960 -8.668 10.583 1.00 92.81 96 SER A C 1
ATOM 716 O O . SER A 1 96 ? 7.749 -9.338 11.590 1.00 92.81 96 SER A O 1
ATOM 718 N N . ARG A 1 97 ? 8.390 -7.402 10.675 1.00 94.44 97 ARG A N 1
ATOM 719 C CA . ARG A 1 97 ? 8.575 -6.657 11.936 1.00 94.44 97 ARG A CA 1
ATOM 720 C C . ARG A 1 97 ? 7.554 -5.536 12.136 1.00 94.44 97 ARG A C 1
ATOM 722 O O . ARG A 1 97 ? 7.536 -4.940 13.215 1.00 94.44 97 ARG A O 1
ATOM 729 N N . VAL A 1 98 ? 6.757 -5.230 11.114 1.00 95.25 98 VAL A N 1
ATOM 730 C CA . VAL A 1 98 ? 5.630 -4.298 11.185 1.00 95.25 98 VAL A CA 1
ATOM 731 C C . VAL A 1 98 ? 4.378 -5.091 10.851 1.00 95.25 98 VAL A C 1
ATOM 733 O O . VAL A 1 98 ? 4.245 -5.613 9.749 1.00 95.25 98 VAL A O 1
ATOM 736 N N . TYR A 1 99 ? 3.464 -5.195 11.809 1.00 95.25 99 TYR A N 1
ATOM 737 C CA . TYR A 1 99 ? 2.224 -5.928 11.600 1.00 95.25 99 TYR A CA 1
ATOM 738 C C . TYR A 1 99 ? 1.285 -5.112 10.717 1.00 95.25 99 TYR A C 1
ATOM 740 O O . TYR A 1 99 ? 1.077 -3.932 10.982 1.00 95.25 99 TYR A O 1
ATOM 748 N N . ILE A 1 100 ? 0.711 -5.730 9.690 1.00 95.94 100 ILE A N 1
ATOM 749 C CA . ILE A 1 100 ? -0.291 -5.107 8.825 1.00 95.94 100 ILE A CA 1
ATOM 750 C C . ILE A 1 100 ? -1.572 -5.921 8.959 1.00 95.94 100 ILE A C 1
ATOM 752 O O . ILE A 1 100 ? -1.547 -7.152 8.923 1.00 95.94 100 ILE A O 1
ATOM 756 N N . SER A 1 101 ? -2.688 -5.227 9.141 1.00 94.50 101 SER A N 1
ATOM 757 C CA . SER A 1 101 ? -4.008 -5.839 9.234 1.00 94.50 101 SER A CA 1
ATOM 758 C C . SER A 1 101 ? -5.039 -5.067 8.439 1.00 94.50 101 SER A C 1
ATOM 760 O O . SER A 1 101 ? -4.972 -3.841 8.363 1.00 94.50 101 SER A O 1
ATOM 762 N N . GLU A 1 102 ? -6.018 -5.793 7.920 1.00 94.25 102 GLU A N 1
ATOM 763 C CA . GLU A 1 102 ? -7.216 -5.251 7.302 1.00 94.25 102 GLU A CA 1
ATOM 764 C C . GLU A 1 102 ? -8.446 -5.760 8.062 1.00 94.25 102 GLU A C 1
ATOM 766 O O . GLU A 1 102 ? -8.598 -6.957 8.293 1.00 94.25 102 GLU A O 1
ATOM 771 N N . ASN A 1 103 ? -9.305 -4.845 8.517 1.00 91.25 103 ASN A N 1
ATOM 772 C CA . ASN A 1 103 ? -10.507 -5.136 9.310 1.00 91.25 103 ASN A CA 1
ATOM 773 C C . ASN A 1 103 ? -10.244 -6.067 10.514 1.00 91.25 103 ASN A C 1
ATOM 775 O O . ASN A 1 103 ? -11.063 -6.911 10.867 1.00 91.25 103 ASN A O 1
ATOM 779 N N . GLY A 1 104 ? -9.074 -5.921 11.143 1.00 89.12 104 GLY A N 1
ATOM 780 C CA . GLY A 1 104 ? -8.648 -6.727 12.292 1.00 89.12 104 GLY A CA 1
ATOM 781 C C . GLY A 1 104 ? -8.008 -8.075 11.943 1.00 89.12 104 GLY A C 1
ATOM 782 O O . GLY A 1 104 ? -7.460 -8.723 12.834 1.00 89.12 104 GLY A O 1
ATOM 783 N N . LEU A 1 105 ? -8.001 -8.481 10.672 1.00 91.06 105 LEU A N 1
ATOM 784 C CA . LEU A 1 105 ? -7.326 -9.688 10.203 1.00 91.06 105 LEU A CA 1
ATOM 785 C C . LEU A 1 105 ? -5.894 -9.363 9.780 1.00 91.06 105 LEU A C 1
ATOM 787 O O . LEU A 1 105 ? -5.655 -8.442 9.004 1.00 91.06 105 LEU A O 1
ATOM 791 N N . GLY A 1 106 ? -4.933 -10.114 10.313 1.00 92.38 106 GLY A N 1
ATOM 792 C CA . GLY A 1 106 ? -3.527 -9.976 9.948 1.00 92.38 106 GLY A CA 1
ATOM 793 C C . GLY A 1 106 ? -3.273 -10.455 8.526 1.00 92.38 106 GLY A C 1
ATOM 794 O O . GLY A 1 106 ? -3.754 -11.516 8.128 1.00 92.38 106 GLY A O 1
ATOM 795 N N . ILE A 1 107 ? -2.486 -9.690 7.779 1.00 92.50 107 ILE A N 1
ATOM 796 C CA . ILE A 1 107 ? -2.141 -10.015 6.398 1.00 92.50 107 ILE A CA 1
ATOM 797 C C . ILE A 1 107 ? -0.837 -10.800 6.386 1.00 92.50 107 ILE A C 1
ATOM 799 O O . ILE A 1 107 ? 0.171 -10.385 6.960 1.00 92.50 107 ILE A O 1
ATOM 803 N N . ALA A 1 108 ? -0.878 -11.957 5.734 1.00 88.38 108 ALA A N 1
ATOM 804 C CA . ALA A 1 108 ? 0.252 -12.861 5.574 1.00 88.38 108 ALA A CA 1
ATOM 805 C C . ALA A 1 108 ? 0.523 -13.067 4.080 1.00 88.38 108 ALA A C 1
ATOM 807 O O . ALA A 1 108 ? 0.200 -14.106 3.510 1.00 88.38 108 ALA A O 1
ATOM 808 N N . ASP A 1 109 ? 1.078 -12.040 3.443 1.00 91.69 109 ASP A N 1
ATOM 809 C CA . ASP A 1 109 ? 1.468 -12.062 2.036 1.00 91.69 109 ASP A CA 1
ATOM 810 C C . ASP A 1 109 ? 2.995 -12.190 1.870 1.00 91.69 109 ASP A C 1
ATOM 812 O O . ASP A 1 109 ? 3.778 -12.157 2.826 1.00 91.69 109 ASP A O 1
ATOM 816 N N . MET A 1 110 ? 3.440 -12.355 0.624 1.00 91.94 110 MET A N 1
ATOM 817 C CA . MET A 1 110 ? 4.866 -12.445 0.298 1.00 91.94 110 MET A CA 1
ATOM 818 C C . MET A 1 110 ? 5.594 -11.099 0.408 1.00 91.94 110 MET A C 1
ATOM 820 O O . MET A 1 110 ? 6.829 -11.081 0.386 1.00 91.94 110 MET A O 1
ATOM 824 N N . ALA A 1 111 ? 4.872 -9.983 0.567 1.00 91.31 111 ALA A N 1
ATOM 825 C CA . ALA A 1 111 ? 5.482 -8.669 0.722 1.00 91.31 111 ALA A CA 1
ATOM 826 C C . ALA A 1 111 ? 6.298 -8.601 2.026 1.00 91.31 111 ALA A C 1
ATOM 828 O O . ALA A 1 111 ? 7.348 -7.961 2.080 1.00 91.31 111 ALA A O 1
ATOM 829 N N . ALA A 1 112 ? 5.904 -9.367 3.052 1.00 88.62 112 ALA A N 1
ATOM 830 C CA . ALA A 1 112 ? 6.684 -9.524 4.280 1.00 88.62 112 ALA A CA 1
ATOM 831 C C . ALA A 1 112 ? 8.081 -10.143 4.061 1.00 88.62 112 ALA A C 1
ATOM 833 O O . ALA A 1 112 ? 8.980 -9.902 4.873 1.00 88.62 112 ALA A O 1
ATOM 834 N N . MET A 1 113 ? 8.265 -10.929 2.991 1.00 88.00 113 MET A N 1
ATOM 835 C CA . MET A 1 113 ? 9.548 -11.539 2.622 1.00 88.00 113 MET A CA 1
ATOM 836 C C . MET A 1 113 ? 10.361 -10.649 1.681 1.00 88.00 113 MET A C 1
ATOM 838 O O . MET A 1 113 ? 11.580 -10.564 1.823 1.00 88.00 113 MET A O 1
ATOM 842 N N . SER A 1 114 ? 9.699 -10.000 0.721 1.00 88.81 114 SER A N 1
ATOM 843 C CA . SER A 1 114 ? 10.350 -9.150 -0.272 1.00 88.81 114 SER A CA 1
ATOM 844 C C . SER A 1 114 ? 9.419 -8.047 -0.767 1.00 88.81 114 SER A C 1
ATOM 846 O O . SER A 1 114 ? 8.302 -8.309 -1.205 1.00 88.81 114 SER A O 1
ATOM 848 N N . GLY A 1 115 ? 9.917 -6.808 -0.782 1.00 85.12 115 GLY A N 1
ATOM 849 C CA . GLY A 1 115 ? 9.146 -5.630 -1.195 1.00 85.12 115 GLY A CA 1
ATOM 850 C C . GLY A 1 115 ? 8.787 -5.579 -2.684 1.00 85.12 115 GLY A C 1
ATOM 851 O O . GLY A 1 115 ? 8.040 -4.695 -3.089 1.00 85.12 115 GLY A O 1
ATOM 852 N N . ASN A 1 116 ? 9.296 -6.505 -3.505 1.00 89.00 116 ASN A N 1
ATOM 853 C CA . ASN A 1 116 ? 8.899 -6.619 -4.911 1.00 89.00 116 ASN A CA 1
ATOM 854 C C . ASN A 1 116 ? 7.497 -7.213 -5.100 1.00 89.00 116 ASN A C 1
ATOM 856 O O . ASN A 1 116 ? 6.926 -7.045 -6.175 1.00 89.00 116 ASN A O 1
ATOM 860 N N . MET A 1 117 ? 6.951 -7.879 -4.082 1.00 91.06 117 MET A N 1
ATOM 861 C CA . MET A 1 117 ? 5.572 -8.353 -4.075 1.00 91.06 117 MET A CA 1
ATOM 862 C C . MET A 1 117 ? 4.670 -7.272 -3.466 1.00 91.06 117 MET A C 1
ATOM 864 O O . MET A 1 117 ? 5.015 -6.729 -2.412 1.00 91.06 117 MET A O 1
ATOM 868 N N . PRO A 1 118 ? 3.533 -6.934 -4.100 1.00 88.56 118 PRO A N 1
ATOM 869 C CA . PRO A 1 118 ? 2.579 -6.006 -3.512 1.00 88.56 118 PRO A CA 1
ATOM 870 C C . PRO A 1 118 ? 1.969 -6.616 -2.250 1.00 88.56 118 PRO A C 1
ATOM 872 O O . PRO A 1 118 ? 1.804 -7.835 -2.152 1.00 88.56 118 PRO A O 1
ATOM 875 N N . THR A 1 119 ? 1.620 -5.760 -1.291 1.00 92.50 119 THR A N 1
ATOM 876 C CA . THR A 1 119 ? 0.804 -6.202 -0.160 1.00 92.50 119 THR A CA 1
ATOM 877 C C . THR A 1 119 ? -0.654 -6.326 -0.590 1.00 92.50 119 THR A C 1
ATOM 879 O O . THR A 1 119 ? -1.100 -5.584 -1.462 1.00 92.50 119 THR A O 1
ATOM 882 N N . ALA A 1 120 ? -1.407 -7.235 0.024 1.00 90.62 120 ALA A N 1
ATOM 883 C CA . ALA A 1 120 ? -2.812 -7.486 -0.307 1.00 90.62 120 ALA A CA 1
ATOM 884 C C . ALA A 1 120 ? -3.792 -6.396 0.191 1.00 90.62 120 ALA A C 1
ATOM 886 O O . ALA A 1 120 ? -4.985 -6.650 0.288 1.00 90.62 120 ALA A O 1
ATOM 887 N N . VAL A 1 121 ? -3.300 -5.197 0.519 1.00 92.00 121 VAL A N 1
ATOM 888 C CA . VAL A 1 121 ? -4.102 -4.053 0.978 1.00 92.00 121 VAL A CA 1
ATOM 889 C C . VAL A 1 121 ? -4.258 -3.053 -0.148 1.00 92.00 121 VAL A C 1
ATOM 891 O O . VAL A 1 121 ? -3.252 -2.563 -0.658 1.00 92.00 121 VAL A O 1
ATOM 894 N N . GLU A 1 122 ? -5.497 -2.657 -0.427 1.00 91.56 122 GLU A N 1
ATOM 895 C CA . GLU A 1 122 ? -5.815 -1.572 -1.353 1.00 91.56 122 GLU A CA 1
ATOM 896 C C . GLU A 1 122 ? -6.087 -0.255 -0.591 1.00 91.56 122 GLU A C 1
ATOM 898 O O . GLU A 1 122 ? -7.162 -0.093 0.002 1.00 91.56 122 GLU A O 1
ATOM 903 N N . PRO A 1 123 ? -5.150 0.719 -0.570 1.00 91.56 123 PRO A N 1
ATOM 904 C CA . PRO A 1 123 ? -5.329 1.966 0.174 1.00 91.56 123 PRO A CA 1
ATOM 905 C C . PRO A 1 123 ? -6.511 2.808 -0.317 1.00 91.56 123 PRO A C 1
ATOM 907 O O . PRO A 1 123 ? -7.080 3.568 0.470 1.00 91.56 123 PRO A O 1
ATOM 910 N N . PHE A 1 124 ? -6.905 2.692 -1.590 1.00 90.44 124 PHE A N 1
ATOM 911 C CA . PHE A 1 124 ? -8.028 3.449 -2.143 1.00 90.44 124 PHE A CA 1
ATOM 912 C C . PHE A 1 124 ? -9.402 2.984 -1.633 1.00 90.44 124 PHE A C 1
ATOM 914 O O . PHE A 1 124 ? -10.348 3.776 -1.614 1.00 90.44 124 PHE A O 1
ATOM 921 N N . LEU A 1 125 ? -9.510 1.754 -1.126 1.00 91.88 125 LEU A N 1
ATOM 922 C CA . LEU A 1 125 ? -10.716 1.243 -0.468 1.00 91.88 125 LEU A CA 1
ATOM 923 C C . LEU A 1 125 ? -10.732 1.524 1.048 1.00 91.88 125 LEU A C 1
ATOM 925 O O . LEU A 1 125 ? -11.756 1.334 1.701 1.00 91.88 125 LEU A O 1
ATOM 929 N N . ALA A 1 126 ? -9.648 2.033 1.632 1.00 93.44 126 ALA A N 1
ATOM 930 C CA . ALA A 1 126 ? -9.603 2.337 3.060 1.00 93.44 126 ALA A CA 1
ATOM 931 C C . ALA A 1 126 ? -10.520 3.513 3.439 1.00 93.44 126 ALA A C 1
ATOM 933 O O . ALA A 1 126 ? -10.457 4.590 2.840 1.00 93.44 126 ALA A O 1
ATOM 934 N N . ASP A 1 127 ? -11.320 3.322 4.487 1.00 92.38 127 ASP A N 1
ATOM 935 C CA . ASP A 1 127 ? -12.082 4.386 5.151 1.00 92.38 127 ASP A CA 1
ATOM 936 C C . ASP A 1 127 ? -11.294 4.987 6.317 1.00 92.38 127 ASP A C 1
ATOM 938 O O . ASP A 1 127 ? -11.436 6.169 6.641 1.00 92.38 127 ASP A O 1
ATOM 942 N N . LYS A 1 128 ? -10.433 4.181 6.946 1.00 95.00 128 LYS A N 1
ATOM 943 C CA . LYS A 1 128 ? -9.535 4.626 8.008 1.00 95.00 128 LYS A CA 1
ATOM 944 C C . LYS A 1 128 ? -8.258 3.802 8.000 1.00 95.00 128 LYS A C 1
ATOM 946 O O . LYS A 1 128 ? -8.302 2.582 7.882 1.00 95.00 128 LYS A O 1
ATOM 951 N N . ILE A 1 129 ? -7.116 4.452 8.195 1.00 97.38 129 ILE A N 1
ATOM 952 C CA . ILE A 1 129 ? -5.849 3.762 8.454 1.00 97.38 129 ILE A CA 1
ATOM 953 C C . ILE A 1 129 ? -5.285 4.267 9.772 1.00 97.38 129 ILE A C 1
ATOM 955 O O . ILE A 1 129 ? -5.153 5.469 9.984 1.00 97.38 129 ILE A O 1
ATOM 959 N N . SER A 1 130 ? -4.934 3.356 10.671 1.00 94.88 130 SER A N 1
ATOM 960 C CA . SER A 1 130 ? -4.290 3.684 11.938 1.00 94.88 130 SER A CA 1
ATOM 961 C C . SER A 1 130 ? -2.912 3.045 12.025 1.00 94.88 130 SER A C 1
ATOM 963 O O . SER A 1 130 ? -2.706 1.908 11.611 1.00 94.88 130 SER A O 1
ATOM 965 N N . VAL A 1 131 ? -1.953 3.806 12.544 1.00 95.38 131 VAL A N 1
ATOM 966 C CA . VAL A 1 131 ? -0.558 3.397 12.675 1.00 95.38 131 VAL A CA 1
ATOM 967 C C . VAL A 1 131 ? -0.138 3.518 14.128 1.00 95.38 131 VAL A C 1
ATOM 969 O O . VAL A 1 131 ? -0.066 4.618 14.682 1.00 95.38 131 VAL A O 1
ATOM 972 N N . GLN A 1 132 ? 0.197 2.381 14.722 1.00 93.75 132 GLN A N 1
ATOM 973 C CA . GLN A 1 132 ? 0.883 2.275 15.996 1.00 93.75 132 GLN A CA 1
ATOM 974 C C . GLN A 1 132 ? 2.391 2.358 15.742 1.00 93.75 132 GLN A C 1
ATOM 976 O O . GLN A 1 132 ? 2.993 1.418 15.228 1.00 93.75 132 GLN A O 1
ATOM 981 N N . LYS A 1 133 ? 3.020 3.484 16.094 1.00 91.88 133 LYS A N 1
ATOM 982 C CA . LYS A 1 133 ? 4.468 3.692 15.873 1.00 91.88 133 LYS A CA 1
ATOM 983 C C . LYS A 1 133 ? 5.347 3.093 16.974 1.00 91.88 133 LYS A C 1
ATOM 985 O O . LYS A 1 133 ? 6.567 3.006 16.839 1.00 91.88 133 LYS A O 1
ATOM 990 N N . SER A 1 134 ? 4.729 2.748 18.099 1.00 90.25 134 SER A N 1
ATOM 991 C CA . SER A 1 134 ? 5.359 1.997 19.182 1.00 90.25 134 SER A CA 1
ATOM 992 C C . SER A 1 134 ? 5.140 0.504 18.963 1.00 90.25 134 SER A C 1
ATOM 994 O O . SER A 1 134 ? 4.168 0.124 18.316 1.00 90.25 134 SER A O 1
ATOM 996 N N . SER A 1 135 ? 6.003 -0.328 19.555 1.00 91.12 135 SER A N 1
ATOM 997 C CA . SER A 1 135 ? 5.808 -1.781 19.555 1.00 91.12 135 SER A CA 1
ATOM 998 C C . SER A 1 135 ? 4.389 -2.124 20.003 1.00 91.12 135 SER A C 1
ATOM 1000 O O . SER A 1 135 ? 3.942 -1.690 21.065 1.00 91.12 135 SER A O 1
ATOM 1002 N N . ALA A 1 136 ? 3.700 -2.905 19.179 1.00 90.25 136 ALA A N 1
ATOM 1003 C CA . ALA A 1 136 ? 2.362 -3.414 19.442 1.00 90.25 136 ALA A CA 1
ATOM 1004 C C . ALA A 1 136 ? 2.394 -4.937 19.642 1.00 90.25 136 ALA A C 1
ATOM 1006 O O . ALA A 1 136 ? 1.385 -5.617 19.467 1.00 90.25 136 ALA A O 1
ATOM 1007 N N . ALA A 1 137 ? 3.556 -5.480 20.028 1.00 91.38 137 ALA A N 1
ATOM 1008 C CA . ALA A 1 137 ? 3.768 -6.919 20.148 1.00 91.38 137 ALA A CA 1
ATOM 1009 C C . ALA A 1 137 ? 2.871 -7.595 21.195 1.00 91.38 137 ALA A C 1
ATOM 1011 O O . ALA A 1 137 ? 2.559 -8.774 21.067 1.00 91.38 137 ALA A O 1
ATOM 1012 N N . VAL A 1 138 ? 2.411 -6.847 22.201 1.00 88.75 138 VAL A N 1
ATOM 1013 C CA . VAL A 1 138 ? 1.440 -7.347 23.187 1.00 88.75 138 VAL A CA 1
ATOM 1014 C C . VAL A 1 138 ? 0.058 -7.568 22.559 1.00 88.75 138 VAL A C 1
ATOM 1016 O O . VAL A 1 138 ? -0.634 -8.503 22.943 1.00 88.75 138 VAL A O 1
ATOM 1019 N N . LEU A 1 139 ? -0.338 -6.728 21.595 1.00 85.69 139 LEU A N 1
ATOM 1020 C CA . LEU A 1 139 ? -1.645 -6.803 20.933 1.00 85.69 139 LEU A CA 1
ATOM 1021 C C . LEU A 1 139 ? -1.637 -7.760 19.735 1.00 85.69 139 LEU A C 1
ATOM 1023 O O . LEU A 1 139 ? -2.592 -8.505 19.548 1.00 85.69 139 LEU A O 1
ATOM 1027 N N . TYR A 1 140 ? -0.565 -7.744 18.940 1.00 89.62 140 TYR A N 1
ATOM 1028 C CA . TYR A 1 140 ? -0.508 -8.426 17.638 1.00 89.62 140 TYR A CA 1
ATOM 1029 C C . TYR A 1 140 ? 0.618 -9.471 17.520 1.00 89.62 140 TYR A C 1
ATOM 1031 O O . TYR A 1 140 ? 0.824 -10.055 16.459 1.00 89.62 140 TYR A O 1
ATOM 1039 N N . GLY A 1 141 ? 1.363 -9.730 18.597 1.00 89.69 141 GLY A N 1
ATOM 1040 C CA . GLY A 1 141 ? 2.433 -10.730 18.630 1.00 89.69 141 GLY A CA 1
ATOM 1041 C C . GLY A 1 141 ? 3.783 -10.249 18.080 1.00 89.69 141 GLY A C 1
ATOM 1042 O O . GLY A 1 141 ? 3.998 -9.074 17.789 1.00 89.69 141 GLY A O 1
ATOM 1043 N N . GLY A 1 142 ? 4.735 -11.178 17.938 1.00 90.62 142 GLY A N 1
ATOM 1044 C CA . GLY A 1 142 ? 6.139 -10.870 17.615 1.00 90.62 142 GLY A CA 1
ATOM 1045 C C . GLY A 1 142 ? 6.365 -10.111 16.299 1.00 90.62 142 GLY A C 1
ATOM 1046 O O . GLY A 1 142 ? 7.361 -9.402 16.168 1.00 90.62 142 GLY A O 1
ATOM 1047 N N . ASN A 1 143 ? 5.421 -10.180 15.358 1.00 90.25 143 ASN A N 1
ATOM 1048 C CA . ASN A 1 143 ? 5.504 -9.470 14.079 1.00 90.25 143 ASN A CA 1
ATOM 1049 C C . ASN A 1 143 ? 5.209 -7.962 14.198 1.00 90.25 143 ASN A C 1
ATOM 1051 O O . ASN A 1 143 ? 5.353 -7.235 13.222 1.00 90.25 143 ASN A O 1
ATOM 1055 N N . ALA A 1 144 ? 4.830 -7.473 15.385 1.00 94.31 144 ALA A N 1
ATOM 1056 C CA . ALA A 1 144 ? 4.501 -6.071 15.646 1.00 94.31 144 ALA A CA 1
ATOM 1057 C C . ALA A 1 144 ? 5.542 -5.335 16.513 1.00 94.31 144 ALA A C 1
ATOM 1059 O O . ALA A 1 144 ? 5.223 -4.354 17.188 1.00 94.31 144 ALA A O 1
ATOM 1060 N N . VAL A 1 145 ? 6.794 -5.808 16.528 1.00 94.31 145 VAL A N 1
ATOM 1061 C CA . VAL A 1 145 ? 7.887 -5.210 17.323 1.00 94.31 145 VAL A CA 1
ATOM 1062 C C . VAL A 1 145 ? 8.226 -3.787 16.870 1.00 94.31 145 VAL A C 1
ATOM 1064 O O . VAL A 1 145 ? 8.519 -2.933 17.707 1.00 94.31 145 VAL A O 1
ATOM 1067 N N . GLY A 1 146 ? 8.180 -3.513 15.565 1.00 92.25 146 GLY A N 1
ATOM 1068 C CA . GLY A 1 146 ? 8.392 -2.171 15.019 1.00 92.25 146 GLY A CA 1
ATOM 1069 C C . GLY A 1 146 ? 7.159 -1.278 15.083 1.00 92.25 146 GLY A C 1
ATOM 1070 O O . GLY A 1 146 ? 7.294 -0.058 15.079 1.00 92.25 146 GLY A O 1
ATOM 1071 N N . GLY A 1 147 ? 5.977 -1.880 15.184 1.00 94.12 147 GLY A N 1
ATOM 1072 C CA . GLY A 1 147 ? 4.697 -1.192 15.179 1.00 94.12 147 GLY A CA 1
ATOM 1073 C C . GLY A 1 147 ? 3.615 -2.025 14.507 1.00 94.12 147 GLY A C 1
ATOM 1074 O O . GLY A 1 147 ? 3.830 -3.188 14.157 1.00 94.12 147 GLY A O 1
ATOM 1075 N N . ALA A 1 148 ? 2.454 -1.410 14.323 1.00 95.12 148 ALA A N 1
ATOM 1076 C CA . ALA A 1 148 ? 1.324 -2.016 13.636 1.00 95.12 148 ALA A CA 1
ATOM 1077 C C . ALA A 1 148 ? 0.609 -0.994 12.753 1.00 95.12 148 ALA A C 1
ATOM 1079 O O . ALA A 1 148 ? 0.509 0.180 13.101 1.00 95.12 148 ALA A O 1
ATOM 1080 N N . VAL A 1 149 ? 0.093 -1.457 11.625 1.00 96.06 149 VAL A N 1
ATOM 1081 C CA . VAL A 1 149 ? -0.758 -0.719 10.703 1.00 96.06 149 VAL A CA 1
ATOM 1082 C C . VAL A 1 149 ? -2.072 -1.479 10.598 1.00 96.06 149 VAL A C 1
ATOM 1084 O O . VAL A 1 149 ? -2.094 -2.671 10.294 1.00 96.06 149 VAL A O 1
ATOM 1087 N N . THR A 1 150 ? -3.174 -0.792 10.858 1.00 94.94 150 THR A N 1
ATOM 1088 C CA . THR A 1 150 ? -4.519 -1.353 10.751 1.00 94.94 150 THR A CA 1
ATOM 1089 C C . THR A 1 150 ? -5.315 -0.521 9.770 1.00 94.94 150 THR A C 1
ATOM 1091 O O . THR A 1 150 ? -5.485 0.684 9.961 1.00 94.94 150 THR A O 1
ATOM 1094 N N . VAL A 1 151 ? -5.787 -1.182 8.724 1.00 96.31 151 VAL A N 1
ATOM 1095 C CA . VAL A 1 151 ? -6.609 -0.625 7.660 1.00 96.31 151 VAL A CA 1
ATOM 1096 C C . VAL A 1 151 ? -8.039 -1.084 7.884 1.00 96.31 151 VAL A C 1
ATOM 1098 O O . VAL A 1 151 ? -8.298 -2.261 8.110 1.00 96.31 151 VAL A O 1
ATOM 1101 N N . GLU A 1 152 ? -8.971 -0.149 7.860 1.00 94.62 152 GLU A N 1
ATOM 1102 C CA . GLU A 1 152 ? -10.398 -0.426 7.927 1.00 94.62 152 GLU A CA 1
ATOM 1103 C C . GLU A 1 152 ? -11.002 -0.057 6.574 1.00 94.62 152 GLU A C 1
ATOM 1105 O O . GLU A 1 152 ? -10.943 1.104 6.164 1.00 94.62 152 GLU A O 1
ATOM 1110 N N . THR A 1 153 ? -11.550 -1.050 5.877 1.00 91.62 153 THR A N 1
ATOM 1111 C CA . THR A 1 153 ? -12.213 -0.885 4.573 1.00 91.62 153 THR A CA 1
ATOM 1112 C C . THR A 1 153 ? -13.732 -0.969 4.676 1.00 91.62 153 THR A C 1
ATOM 1114 O O . THR A 1 153 ? -14.421 -0.655 3.715 1.00 91.62 153 THR A O 1
ATOM 1117 N N . GLY A 1 154 ? -14.272 -1.369 5.834 1.00 88.31 154 GLY A N 1
ATOM 1118 C CA . GLY A 1 154 ? -15.720 -1.489 6.023 1.00 88.31 154 GLY A CA 1
ATOM 1119 C C . GLY A 1 154 ? -16.331 -2.728 5.363 1.00 88.31 154 GLY A C 1
ATOM 1120 O O . GLY A 1 154 ? -17.552 -2.846 5.341 1.00 88.31 154 GLY A O 1
ATOM 1121 N N . LEU A 1 155 ? -15.495 -3.669 4.897 1.00 89.06 155 LEU A N 1
ATOM 1122 C CA . LEU A 1 155 ? -15.905 -4.929 4.260 1.00 89.06 155 LEU A CA 1
ATOM 1123 C C . LEU A 1 155 ? -16.946 -5.705 5.082 1.00 89.06 155 LEU A C 1
ATOM 1125 O O . LEU A 1 155 ? -17.831 -6.352 4.528 1.00 89.06 155 LEU A O 1
ATOM 1129 N N . ILE A 1 156 ? -16.831 -5.645 6.414 1.00 87.75 156 ILE A N 1
ATOM 1130 C CA . ILE A 1 156 ? -17.827 -6.171 7.350 1.00 87.75 156 ILE A CA 1
ATOM 1131 C C . ILE A 1 156 ? -18.549 -4.974 7.989 1.00 87.75 156 ILE A C 1
ATOM 1133 O O . ILE A 1 156 ? -17.955 -4.290 8.831 1.00 87.75 156 ILE A O 1
ATOM 1137 N N . PRO A 1 157 ? -19.819 -4.710 7.628 1.00 86.25 157 PRO A N 1
ATOM 1138 C CA . PRO A 1 157 ? -20.582 -3.613 8.206 1.00 86.25 157 PRO A CA 1
ATOM 1139 C C . PRO A 1 157 ? -20.796 -3.806 9.711 1.00 86.25 157 PRO A C 1
ATOM 1141 O O . PRO A 1 157 ? -21.364 -4.802 10.156 1.00 86.25 157 PRO A O 1
ATOM 1144 N N . ASN A 1 158 ? -20.380 -2.821 10.509 1.00 84.06 158 ASN A N 1
ATOM 1145 C CA . ASN A 1 158 ? -20.590 -2.831 11.963 1.00 84.06 158 ASN A CA 1
ATOM 1146 C C . ASN A 1 158 ? -22.009 -2.395 12.368 1.00 84.06 158 ASN A C 1
ATOM 1148 O O . ASN A 1 158 ? -22.412 -2.568 13.518 1.00 84.06 158 ASN A O 1
ATOM 1152 N N . GLN A 1 159 ? -22.743 -1.769 11.448 1.00 88.12 159 GLN A N 1
ATOM 1153 C CA . GLN A 1 159 ? -24.095 -1.252 11.639 1.00 88.12 159 GLN A CA 1
ATOM 1154 C C . GLN A 1 159 ? -24.892 -1.474 10.352 1.00 88.12 159 GLN A C 1
ATOM 1156 O O . GLN A 1 159 ? -24.309 -1.550 9.270 1.00 88.12 159 GLN A O 1
ATOM 1161 N N . LEU A 1 160 ? -26.217 -1.577 10.469 1.00 91.12 160 LEU A N 1
ATOM 1162 C CA . LEU A 1 160 ? -27.095 -1.628 9.301 1.00 91.12 160 LEU A CA 1
ATOM 1163 C C . LEU A 1 160 ? -27.033 -0.276 8.572 1.00 91.12 160 LEU A C 1
ATOM 1165 O O . LEU A 1 160 ? -27.284 0.745 9.216 1.00 91.12 160 LEU A O 1
ATOM 1169 N N . PRO A 1 161 ? -26.719 -0.251 7.262 1.00 88.81 161 PRO A N 1
ATOM 1170 C CA . PRO A 1 161 ? -26.788 0.970 6.471 1.00 88.81 161 PRO A CA 1
ATOM 1171 C C . PRO A 1 161 ? -28.161 1.640 6.579 1.00 88.81 161 PRO A C 1
ATOM 1173 O O . PRO A 1 161 ? -29.192 0.969 6.546 1.00 88.81 161 PRO A O 1
ATOM 1176 N N . GLU A 1 162 ? -28.178 2.970 6.691 1.00 88.19 162 GLU A N 1
ATOM 1177 C CA . GLU A 1 162 ? -29.426 3.742 6.796 1.00 88.19 162 GLU A CA 1
ATOM 1178 C C . GLU A 1 162 ? -30.258 3.678 5.509 1.00 88.19 162 GLU A C 1
ATOM 1180 O O . GLU A 1 162 ? -31.488 3.732 5.547 1.00 88.19 162 GLU A O 1
ATOM 1185 N N . GLN A 1 163 ? -29.584 3.566 4.362 1.00 89.75 163 GLN A N 1
ATOM 1186 C CA . GLN A 1 163 ? -30.214 3.482 3.050 1.00 89.75 163 GLN A CA 1
ATOM 1187 C C . GLN A 1 163 ? -30.203 2.036 2.534 1.00 89.75 163 GLN A C 1
ATOM 1189 O O . GLN A 1 163 ? -29.212 1.329 2.733 1.00 89.75 163 GLN A O 1
ATOM 1194 N N . PRO A 1 164 ? -31.258 1.592 1.819 1.00 90.38 164 PRO A N 1
ATOM 1195 C CA . PRO A 1 164 ? -31.308 0.254 1.222 1.00 90.38 164 PRO A CA 1
ATOM 1196 C C . PRO A 1 164 ? -30.133 -0.040 0.284 1.00 90.38 164 PRO A C 1
ATOM 1198 O O . PRO A 1 164 ? -29.702 -1.186 0.176 1.00 90.38 164 PRO A O 1
ATOM 1201 N N . ILE A 1 165 ? -29.628 0.999 -0.383 1.00 93.94 165 ILE A N 1
ATOM 1202 C CA . ILE A 1 165 ? -28.453 0.959 -1.244 1.00 93.94 165 ILE A CA 1
ATOM 1203 C C . ILE A 1 165 ? -27.735 2.309 -1.186 1.00 93.94 165 ILE A C 1
ATOM 1205 O O . ILE A 1 165 ? -28.368 3.361 -1.254 1.00 93.94 165 ILE A O 1
ATOM 1209 N N . GLY A 1 166 ? -26.417 2.267 -1.073 1.00 92.81 166 GLY A N 1
ATOM 1210 C CA . GLY A 1 166 ? -25.510 3.404 -1.103 1.00 92.81 166 GLY A CA 1
ATOM 1211 C C . GLY A 1 166 ? -24.144 2.957 -1.610 1.00 92.81 166 GLY A C 1
ATOM 1212 O O . GLY A 1 166 ? -23.925 1.779 -1.885 1.00 92.81 166 GLY A O 1
ATOM 1213 N N . GLY A 1 167 ? -23.219 3.894 -1.785 1.00 91.31 167 GLY A N 1
ATOM 1214 C CA . GLY A 1 167 ? -21.893 3.542 -2.273 1.00 91.31 167 GLY A CA 1
ATOM 1215 C C . GLY A 1 167 ? -21.092 4.720 -2.799 1.00 91.31 167 GLY A C 1
ATOM 1216 O O . GLY A 1 167 ? -21.520 5.874 -2.730 1.00 91.31 167 GLY A O 1
ATOM 1217 N N . LYS A 1 168 ? -19.920 4.405 -3.347 1.00 91.50 168 LYS A N 1
ATOM 1218 C CA . LYS A 1 168 ? -19.003 5.350 -3.988 1.00 91.50 168 LYS A CA 1
ATOM 1219 C C . LYS A 1 168 ? -18.426 4.736 -5.257 1.00 91.50 168 LYS A C 1
ATOM 1221 O O . LYS A 1 168 ? -18.134 3.546 -5.298 1.00 91.50 168 LYS A O 1
ATOM 1226 N N . VAL A 1 169 ? -18.246 5.562 -6.277 1.00 94.62 169 VAL A N 1
ATOM 1227 C CA . VAL A 1 169 ? -17.481 5.232 -7.482 1.00 94.62 169 VAL A CA 1
ATOM 1228 C C . VAL A 1 169 ? -16.455 6.335 -7.650 1.00 94.62 169 VAL A C 1
ATOM 1230 O O . VAL A 1 169 ? -16.799 7.513 -7.552 1.00 94.62 169 VAL A O 1
ATOM 1233 N N . GLU A 1 170 ? -15.203 5.969 -7.879 1.00 92.00 170 GLU A N 1
ATOM 1234 C CA . GLU A 1 170 ? -14.133 6.927 -8.124 1.00 92.00 170 GLU A CA 1
ATOM 1235 C C . GLU A 1 170 ? -13.272 6.442 -9.291 1.00 92.00 170 GLU A C 1
ATOM 1237 O O . GLU A 1 170 ? -13.012 5.253 -9.477 1.00 92.00 170 GLU A O 1
ATOM 1242 N N . ILE A 1 171 ? -12.901 7.400 -10.132 1.00 93.88 171 ILE A N 1
ATOM 1243 C CA . ILE A 1 171 ? -12.017 7.210 -11.272 1.00 93.88 171 ILE A CA 1
ATOM 1244 C C . ILE A 1 171 ? -10.967 8.300 -11.145 1.00 93.88 171 ILE A C 1
ATOM 1246 O O . ILE A 1 171 ? -11.305 9.477 -10.997 1.00 93.88 171 ILE A O 1
ATOM 1250 N N . SER A 1 172 ? -9.701 7.916 -11.172 1.00 90.31 172 SER A N 1
ATOM 1251 C CA . SER A 1 172 ? -8.586 8.845 -11.039 1.00 90.31 172 SER A CA 1
ATOM 1252 C C . SER A 1 172 ? -7.474 8.497 -12.016 1.00 90.31 172 SER A C 1
ATOM 1254 O O . SER A 1 172 ? -7.323 7.358 -12.444 1.00 90.31 172 SER A O 1
ATOM 1256 N N . GLY A 1 173 ? -6.710 9.511 -12.399 1.00 89.81 173 GLY A N 1
ATOM 1257 C CA . GLY A 1 173 ? -5.609 9.390 -13.338 1.00 89.81 173 GLY A CA 1
ATOM 1258 C C . GLY A 1 173 ? -4.923 10.737 -13.508 1.00 89.81 173 GLY A C 1
ATOM 1259 O O . GLY A 1 173 ? -5.461 11.781 -13.130 1.00 89.81 173 GLY A O 1
ATOM 1260 N N . GLY A 1 174 ? -3.715 10.734 -14.058 1.00 87.62 174 GLY A N 1
ATOM 1261 C CA . GLY A 1 174 ? -2.957 11.963 -14.237 1.00 87.62 174 GLY A CA 1
ATOM 1262 C C . GLY A 1 174 ? -1.570 11.729 -14.808 1.00 87.62 174 GLY A C 1
ATOM 1263 O O . GLY A 1 174 ? -1.199 10.620 -15.189 1.00 87.62 174 GLY A O 1
ATOM 1264 N N . TYR A 1 175 ? -0.780 12.799 -14.862 1.00 86.56 175 TYR A N 1
ATOM 1265 C CA . TYR A 1 175 ? 0.608 12.691 -15.287 1.00 86.56 175 TYR A CA 1
ATOM 1266 C C . TYR A 1 175 ? 1.401 11.860 -14.276 1.00 86.56 175 TYR A C 1
ATOM 1268 O O . TYR A 1 175 ? 1.385 12.155 -13.081 1.00 86.56 175 TYR A O 1
ATOM 1276 N N . ASN A 1 176 ? 2.116 10.845 -14.767 1.00 86.50 176 ASN A N 1
ATOM 1277 C CA . ASN A 1 176 ? 3.004 10.018 -13.950 1.00 86.50 176 ASN A CA 1
ATOM 1278 C C . ASN A 1 176 ? 2.317 9.319 -12.756 1.00 86.50 176 ASN A C 1
ATOM 1280 O O . ASN A 1 176 ? 2.936 9.096 -11.718 1.00 86.50 176 ASN A O 1
ATOM 1284 N N . THR A 1 177 ? 1.023 9.034 -12.891 1.00 86.94 177 THR A N 1
ATOM 1285 C CA . THR A 1 177 ? 0.150 8.484 -11.845 1.00 86.94 177 THR A CA 1
ATOM 1286 C C . THR A 1 177 ? -0.644 7.318 -12.440 1.00 86.94 177 THR A C 1
ATOM 1288 O O . THR A 1 177 ? -0.953 7.377 -13.634 1.00 86.94 177 THR A O 1
ATOM 1291 N N . PRO A 1 178 ? -0.978 6.265 -11.671 1.00 88.44 178 PRO A N 1
ATOM 1292 C CA . PRO A 1 178 ? -1.833 5.194 -12.172 1.00 88.44 178 PRO A CA 1
ATOM 1293 C C . PRO A 1 178 ? -3.222 5.692 -12.575 1.00 88.44 178 PRO A C 1
ATOM 1295 O O . PRO A 1 178 ? -3.745 6.642 -11.991 1.00 88.44 178 PRO A O 1
ATOM 1298 N N . HIS A 1 179 ? -3.812 5.028 -13.565 1.00 91.69 179 HIS A N 1
ATOM 1299 C CA . HIS A 1 179 ? -5.239 5.111 -13.848 1.00 91.69 179 HIS A CA 1
ATOM 1300 C C . HIS A 1 179 ? -5.953 4.105 -12.947 1.00 91.69 179 HIS A C 1
ATOM 1302 O O . HIS A 1 179 ? -5.736 2.899 -13.088 1.00 91.69 179 HIS A O 1
ATOM 1308 N N . SER A 1 180 ? -6.759 4.605 -12.016 1.00 91.31 180 SER A N 1
ATOM 1309 C CA . SER A 1 180 ? -7.463 3.802 -11.018 1.00 91.31 180 SER A CA 1
ATOM 1310 C C . SER A 1 180 ? -8.969 3.945 -11.183 1.00 91.31 180 SER A C 1
ATOM 1312 O O . SER A 1 180 ? -9.493 5.055 -11.269 1.00 91.31 180 SER A O 1
ATOM 1314 N N . GLU A 1 181 ? -9.661 2.818 -11.155 1.00 94.50 181 GLU A N 1
ATOM 1315 C CA . GLU A 1 181 ? -11.110 2.689 -11.208 1.00 94.50 181 GLU A CA 1
ATOM 1316 C C . GLU A 1 181 ? -11.555 1.878 -10.006 1.00 94.50 181 GLU A C 1
ATOM 1318 O O . GLU A 1 181 ? -11.039 0.789 -9.755 1.00 94.50 181 GLU A O 1
ATOM 1323 N N . LEU A 1 182 ? -12.507 2.403 -9.250 1.00 94.00 182 LEU A N 1
ATOM 1324 C CA . LEU A 1 182 ? -12.969 1.744 -8.046 1.00 94.00 182 LEU A CA 1
ATOM 1325 C C . LEU A 1 182 ? -14.440 2.006 -7.794 1.00 94.00 182 LEU A C 1
ATOM 1327 O O . LEU A 1 182 ? -14.978 3.073 -8.097 1.00 94.00 182 LEU A O 1
ATOM 1331 N N . PHE A 1 183 ? -15.093 1.002 -7.230 1.00 95.38 183 PHE A N 1
ATOM 1332 C CA . PHE A 1 183 ? -16.473 1.090 -6.808 1.00 95.38 183 PHE A CA 1
ATOM 1333 C C . PHE A 1 183 ? -16.650 0.371 -5.479 1.00 95.38 183 PHE A C 1
ATOM 1335 O O . PHE A 1 183 ? -15.975 -0.607 -5.175 1.00 95.38 183 PHE A O 1
ATOM 1342 N N . ARG A 1 184 ? -17.603 0.862 -4.702 1.00 94.25 184 ARG A N 1
ATOM 1343 C CA . ARG A 1 184 ? -18.121 0.225 -3.503 1.00 94.25 184 ARG A CA 1
ATOM 1344 C C . ARG A 1 184 ? -19.616 0.440 -3.460 1.00 94.25 184 ARG A C 1
ATOM 1346 O O . ARG A 1 184 ? -20.082 1.554 -3.697 1.00 94.25 184 ARG A O 1
ATOM 1353 N N . LEU A 1 185 ? -20.334 -0.613 -3.119 1.00 94.25 185 LEU A N 1
ATOM 1354 C CA . LEU A 1 185 ? -21.762 -0.628 -2.892 1.00 94.25 185 LEU A CA 1
ATOM 1355 C C . LEU A 1 185 ? -22.029 -1.270 -1.534 1.00 94.25 185 LEU A C 1
ATOM 1357 O O . LEU A 1 185 ? -21.562 -2.369 -1.245 1.00 94.25 185 LEU A O 1
ATOM 1361 N N . ASP A 1 186 ? -22.820 -0.578 -0.734 1.00 94.62 186 ASP A N 1
ATOM 1362 C CA . ASP A 1 186 ? -23.262 -0.988 0.587 1.00 94.62 186 ASP A CA 1
ATOM 1363 C C . ASP A 1 186 ? -24.785 -0.957 0.611 1.00 94.62 186 ASP A C 1
ATOM 1365 O O . ASP A 1 186 ? -25.413 -0.094 -0.006 1.00 94.62 186 ASP A O 1
ATOM 1369 N N . GLY A 1 187 ? -25.409 -1.850 1.364 1.00 94.50 187 GLY A N 1
ATOM 1370 C CA . GLY A 1 187 ? -26.849 -1.773 1.529 1.00 94.50 187 GLY A CA 1
ATOM 1371 C C . GLY A 1 187 ? -27.395 -2.687 2.598 1.00 94.50 187 GLY A C 1
ATOM 1372 O O . GLY A 1 187 ? -26.675 -3.411 3.287 1.00 94.50 187 GLY A O 1
ATOM 1373 N N . THR A 1 188 ? -28.712 -2.626 2.743 1.00 96.00 188 THR A N 1
ATOM 1374 C CA . THR A 1 188 ? -29.442 -3.423 3.720 1.00 96.00 188 THR A CA 1
ATOM 1375 C C . THR A 1 188 ? -30.675 -4.056 3.095 1.00 96.00 188 THR A C 1
ATOM 1377 O O . THR A 1 188 ? -31.389 -3.443 2.300 1.00 96.00 188 THR A O 1
ATOM 1380 N N . ALA A 1 189 ? -30.933 -5.302 3.471 1.00 94.00 189 ALA A N 1
ATOM 1381 C CA . ALA A 1 189 ? -32.157 -6.026 3.186 1.00 94.00 189 ALA A CA 1
ATOM 1382 C C . ALA A 1 189 ? -32.738 -6.520 4.519 1.00 94.00 189 ALA A C 1
ATOM 1384 O O . ALA A 1 189 ? -32.368 -7.574 5.036 1.00 94.00 189 ALA A O 1
ATOM 1385 N N . GLY A 1 190 ? -33.637 -5.725 5.107 1.00 91.19 190 GLY A N 1
ATOM 1386 C CA . GLY A 1 190 ? -34.201 -6.003 6.427 1.00 91.19 190 GLY A CA 1
ATOM 1387 C C . GLY A 1 190 ? -33.150 -5.873 7.532 1.00 91.19 190 GLY A C 1
ATOM 1388 O O . GLY A 1 190 ? -32.684 -4.777 7.823 1.00 91.19 190 GLY A O 1
ATOM 1389 N N . ASN A 1 191 ? -32.800 -6.992 8.163 1.00 92.81 191 ASN A N 1
ATOM 1390 C CA . ASN A 1 191 ? -31.789 -7.082 9.220 1.00 92.81 191 ASN A CA 1
ATOM 1391 C C . ASN A 1 191 ? -30.424 -7.586 8.717 1.00 92.81 191 ASN A C 1
ATOM 1393 O O . ASN A 1 191 ? -29.561 -7.914 9.530 1.00 92.81 191 ASN A O 1
ATOM 1397 N N . VAL A 1 192 ? -30.239 -7.679 7.399 1.00 93.19 192 VAL A N 1
ATOM 1398 C CA . VAL A 1 192 ? -28.998 -8.136 6.769 1.00 93.19 192 VAL A CA 1
ATOM 1399 C C . VAL A 1 192 ? -28.331 -6.963 6.066 1.00 93.19 192 VAL A C 1
ATOM 1401 O O . VAL A 1 192 ? -28.928 -6.364 5.175 1.00 93.19 192 VAL A O 1
ATOM 1404 N N . ALA A 1 193 ? -27.087 -6.666 6.438 1.00 95.00 193 ALA A N 1
ATOM 1405 C CA . ALA A 1 193 ? -26.231 -5.743 5.701 1.00 95.00 193 ALA A CA 1
ATOM 1406 C C . ALA A 1 193 ? -25.411 -6.509 4.655 1.00 95.00 193 ALA A C 1
ATOM 1408 O O . ALA A 1 193 ? -24.983 -7.639 4.899 1.00 95.00 193 ALA A O 1
ATOM 1409 N N . TRP A 1 194 ? -25.183 -5.889 3.503 1.00 92.56 194 TRP A N 1
ATOM 1410 C CA . TRP A 1 194 ? -24.344 -6.426 2.436 1.00 92.56 194 TRP A CA 1
ATOM 1411 C C . TRP A 1 194 ? -23.367 -5.358 1.940 1.00 92.56 194 TRP A C 1
ATOM 1413 O O . TRP A 1 194 ? -23.644 -4.162 2.029 1.00 92.56 194 TRP A O 1
ATOM 1423 N N . HIS A 1 195 ? -22.226 -5.817 1.430 1.00 94.06 195 HIS A N 1
ATOM 1424 C CA . HIS A 1 195 ? -21.128 -4.990 0.943 1.00 94.06 195 HIS A CA 1
ATOM 1425 C C . HIS A 1 195 ? -20.498 -5.649 -0.285 1.00 94.06 195 HIS A C 1
ATOM 1427 O O . HIS A 1 195 ? -20.280 -6.863 -0.291 1.00 94.06 195 HIS A O 1
ATOM 1433 N N . ILE A 1 196 ? -20.212 -4.861 -1.318 1.00 94.50 196 ILE A N 1
ATOM 1434 C CA . ILE A 1 196 ? -19.515 -5.288 -2.533 1.00 94.50 196 ILE A CA 1
ATOM 1435 C C . ILE A 1 196 ? -18.587 -4.154 -2.956 1.00 94.50 196 ILE A C 1
ATOM 1437 O O . ILE A 1 196 ? -19.059 -3.052 -3.229 1.00 94.50 196 ILE A O 1
ATOM 1441 N N . ASP A 1 197 ? -17.291 -4.417 -3.079 1.00 94.69 197 ASP A N 1
ATOM 1442 C CA . ASP A 1 197 ? -16.349 -3.459 -3.644 1.00 94.69 197 ASP A CA 1
ATOM 1443 C C . ASP A 1 197 ? -15.373 -4.101 -4.634 1.00 94.69 197 ASP A C 1
ATOM 1445 O O . ASP A 1 197 ? -15.318 -5.320 -4.815 1.00 94.69 197 ASP A O 1
ATOM 1449 N N . GLY A 1 198 ? -14.685 -3.241 -5.375 1.00 94.25 198 GLY A N 1
ATOM 1450 C CA . GLY A 1 198 ? -13.707 -3.631 -6.371 1.00 94.25 198 GLY A CA 1
ATOM 1451 C C . GLY A 1 198 ? -12.859 -2.441 -6.788 1.00 94.25 198 GLY A C 1
ATOM 1452 O O . GLY A 1 198 ? -13.335 -1.306 -6.847 1.00 94.25 198 GLY A O 1
ATOM 1453 N N . ALA A 1 199 ? -11.594 -2.715 -7.088 1.00 93.31 199 ALA A N 1
ATOM 1454 C CA . ALA A 1 199 ? -10.644 -1.729 -7.570 1.00 93.31 199 ALA A CA 1
ATOM 1455 C C . ALA A 1 199 ? -9.773 -2.332 -8.677 1.00 93.31 199 ALA A C 1
ATOM 1457 O O . ALA A 1 199 ? -9.403 -3.505 -8.635 1.00 93.31 199 ALA A O 1
ATOM 1458 N N . ASN A 1 200 ? -9.446 -1.515 -9.669 1.00 92.88 200 ASN A N 1
ATOM 1459 C CA . ASN A 1 200 ? -8.507 -1.815 -10.738 1.00 92.88 200 ASN A CA 1
ATOM 1460 C C . ASN A 1 200 ? -7.597 -0.599 -10.909 1.00 92.88 200 ASN A C 1
ATOM 1462 O O . ASN A 1 200 ? -8.083 0.504 -11.138 1.00 92.88 200 ASN A O 1
ATOM 1466 N N . SER A 1 201 ? -6.286 -0.792 -10.798 1.00 88.75 201 SER A N 1
ATOM 1467 C CA . SER A 1 201 ? -5.300 0.280 -10.938 1.00 88.75 201 SER A CA 1
ATOM 1468 C C . SER A 1 201 ? -4.173 -0.161 -11.855 1.00 88.75 201 SER A C 1
ATOM 1470 O O . SER A 1 201 ? -3.626 -1.255 -11.704 1.00 88.75 201 SER A O 1
ATOM 1472 N N . GLN A 1 202 ? -3.851 0.674 -12.842 1.00 89.44 202 GLN A N 1
ATOM 1473 C CA . GLN A 1 202 ? -2.858 0.365 -13.865 1.00 89.44 202 GLN A CA 1
ATOM 1474 C C . GLN A 1 202 ? -1.945 1.558 -14.129 1.00 89.44 202 GLN A C 1
ATOM 1476 O O . GLN A 1 202 ? -2.390 2.688 -14.325 1.00 89.44 202 GLN A O 1
ATOM 1481 N N . ILE A 1 203 ? -0.642 1.292 -14.195 1.00 87.31 203 ILE A N 1
ATOM 1482 C CA . ILE A 1 203 ? 0.375 2.254 -14.618 1.00 87.31 203 ILE A CA 1
ATOM 1483 C C . ILE A 1 203 ? 1.345 1.560 -15.570 1.00 87.31 203 ILE A C 1
ATOM 1485 O O . ILE A 1 203 ? 1.913 0.522 -15.245 1.00 87.31 203 ILE A O 1
ATOM 1489 N N . SER A 1 204 ? 1.522 2.119 -16.766 1.00 81.94 204 SER A N 1
ATOM 1490 C CA . SER A 1 204 ? 2.401 1.542 -17.791 1.00 81.94 204 SER A CA 1
ATOM 1491 C C . SER A 1 204 ? 3.852 2.005 -17.668 1.00 81.94 204 SER A C 1
ATOM 1493 O O . SER A 1 204 ? 4.763 1.310 -18.109 1.00 81.94 204 SER A O 1
ATOM 1495 N N . GLY A 1 205 ? 4.087 3.166 -17.059 1.00 79.00 205 GLY A N 1
ATOM 1496 C CA . GLY A 1 205 ? 5.425 3.702 -16.870 1.00 79.00 205 GLY A CA 1
ATOM 1497 C C . GLY A 1 205 ? 5.438 4.879 -15.910 1.00 79.00 205 GLY A C 1
ATOM 1498 O O . GLY A 1 205 ? 4.451 5.601 -15.773 1.00 79.00 205 GLY A O 1
ATOM 1499 N N . TYR A 1 206 ? 6.582 5.064 -15.254 1.00 82.00 206 TYR A N 1
ATOM 1500 C CA . TYR A 1 206 ? 6.833 6.200 -14.381 1.00 82.00 206 TYR A CA 1
ATOM 1501 C C . TYR A 1 206 ? 8.012 7.006 -14.927 1.00 82.00 206 TYR A C 1
ATOM 1503 O O . TYR A 1 206 ? 9.131 6.506 -15.041 1.00 82.00 206 TYR A O 1
ATOM 1511 N N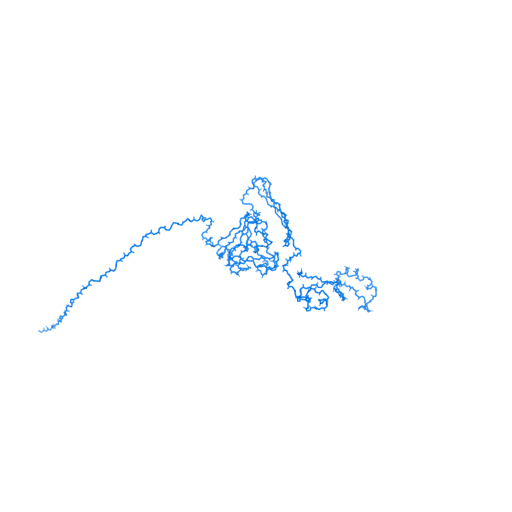 . LYS A 1 207 ? 7.763 8.265 -15.274 1.00 82.94 207 LYS A N 1
ATOM 1512 C CA . LYS A 1 207 ? 8.759 9.196 -15.779 1.00 82.94 207 LYS A CA 1
ATOM 1513 C C . LYS A 1 207 ? 9.464 9.890 -14.624 1.00 82.94 207 LYS A C 1
ATOM 1515 O O . LYS A 1 207 ? 8.851 10.551 -13.789 1.00 82.94 207 LYS A O 1
ATOM 1520 N N . ILE A 1 208 ? 10.780 9.781 -14.614 1.00 83.75 208 ILE A N 1
ATOM 1521 C CA . ILE A 1 208 ? 11.636 10.503 -13.681 1.00 83.75 208 ILE A CA 1
ATOM 1522 C C . ILE A 1 208 ? 12.168 11.788 -14.331 1.00 83.75 208 ILE A C 1
ATOM 1524 O O . ILE A 1 208 ? 12.285 11.868 -15.557 1.00 83.75 208 ILE A O 1
ATOM 1528 N N . PRO A 1 209 ? 12.504 12.814 -13.536 1.00 78.81 209 PRO A N 1
ATOM 1529 C CA . PRO A 1 209 ? 13.241 13.957 -14.045 1.00 78.81 209 PRO A CA 1
ATOM 1530 C C . PRO A 1 209 ? 14.645 13.510 -14.466 1.00 78.81 209 PRO A C 1
ATOM 1532 O O . PRO A 1 209 ? 15.347 12.885 -13.673 1.00 78.81 209 PRO A O 1
ATOM 1535 N N . SER A 1 210 ? 15.075 13.906 -15.667 1.00 78.75 210 SER A N 1
ATOM 1536 C CA . SER A 1 210 ? 16.404 13.650 -16.255 1.00 78.75 210 SER A CA 1
ATOM 1537 C C . SER A 1 210 ? 16.690 12.220 -16.738 1.00 78.75 210 SER A C 1
ATOM 1539 O O . SER A 1 210 ? 15.944 11.279 -16.485 1.00 78.75 210 SER A O 1
ATOM 1541 N N . TYR A 1 211 ? 17.809 12.083 -17.454 1.00 74.25 211 TYR A N 1
ATOM 1542 C CA . TYR A 1 211 ? 18.353 10.801 -17.884 1.00 74.25 211 TYR A CA 1
ATOM 1543 C C . TYR A 1 211 ? 19.182 10.196 -16.747 1.00 74.25 211 TYR A C 1
ATOM 1545 O O . TYR A 1 211 ? 20.282 10.664 -16.460 1.00 74.25 211 TYR A O 1
ATOM 1553 N N . ASN A 1 212 ? 18.665 9.148 -16.116 1.00 75.50 212 ASN A N 1
ATOM 1554 C CA . ASN A 1 212 ? 19.356 8.388 -15.069 1.00 75.50 212 ASN A CA 1
ATOM 1555 C C . ASN A 1 212 ? 20.298 7.307 -15.617 1.00 75.50 212 ASN A C 1
ATOM 1557 O O . ASN A 1 212 ? 21.105 6.759 -14.869 1.00 75.50 212 ASN A O 1
ATOM 1561 N N . LYS A 1 213 ? 20.183 6.976 -16.906 1.00 80.94 213 LYS A N 1
ATOM 1562 C CA . LYS A 1 213 ? 21.044 6.000 -17.573 1.00 80.94 213 LYS A CA 1
ATOM 1563 C C . LYS A 1 213 ? 22.222 6.683 -18.265 1.00 80.94 213 LYS A C 1
ATOM 1565 O O . LYS A 1 213 ? 22.117 7.810 -18.756 1.00 80.94 213 LYS A O 1
ATOM 1570 N N . MET A 1 214 ? 23.348 5.971 -18.314 1.00 83.44 214 MET A N 1
ATOM 1571 C CA . MET A 1 214 ? 24.558 6.408 -19.011 1.00 83.44 214 MET A CA 1
ATOM 1572 C C . MET A 1 214 ? 24.267 6.694 -20.491 1.00 83.44 214 MET A C 1
ATOM 1574 O O . MET A 1 214 ? 23.371 6.095 -21.079 1.00 83.44 214 MET A O 1
ATOM 1578 N N . ALA A 1 215 ? 25.047 7.583 -21.113 1.00 85.44 215 ALA A N 1
ATOM 1579 C CA . ALA A 1 215 ? 24.851 7.969 -22.510 1.00 85.44 215 ALA A CA 1
ATOM 1580 C C . ALA A 1 215 ? 24.804 6.777 -23.480 1.00 85.44 215 ALA A C 1
ATOM 1582 O O . ALA A 1 215 ? 23.961 6.771 -24.370 1.00 85.44 215 ALA A O 1
ATOM 1583 N N . ALA A 1 216 ? 25.645 5.762 -23.255 1.00 83.81 216 ALA A N 1
ATOM 1584 C CA . ALA A 1 216 ? 25.666 4.528 -24.041 1.00 83.81 216 ALA A CA 1
ATOM 1585 C C . ALA A 1 216 ? 24.332 3.759 -23.992 1.00 83.81 216 ALA A C 1
ATOM 1587 O O . ALA A 1 216 ? 23.928 3.167 -24.980 1.00 83.81 216 ALA A O 1
ATOM 1588 N N . CYS A 1 217 ? 23.591 3.845 -22.884 1.00 84.62 217 CYS A N 1
ATOM 1589 C CA . CYS A 1 217 ? 22.283 3.206 -22.736 1.00 84.62 217 CYS A CA 1
ATOM 1590 C C . CYS A 1 217 ? 21.148 3.927 -23.485 1.00 84.62 217 CYS A C 1
ATOM 1592 O O . CYS A 1 217 ? 19.997 3.499 -23.404 1.00 84.62 217 CYS A O 1
ATOM 1594 N N . ARG A 1 218 ? 21.437 5.053 -24.148 1.00 80.62 218 ARG A N 1
ATOM 1595 C CA . ARG A 1 218 ? 20.471 5.789 -24.980 1.00 80.62 218 ARG A CA 1
ATOM 1596 C C . ARG A 1 218 ? 20.595 5.445 -26.459 1.00 80.62 218 ARG A C 1
ATOM 1598 O O . ARG A 1 218 ? 19.700 5.779 -27.227 1.00 80.62 218 ARG A O 1
ATOM 1605 N N . ASP A 1 219 ? 21.689 4.801 -26.846 1.00 83.44 219 ASP A N 1
ATOM 1606 C CA . ASP A 1 219 ? 21.921 4.358 -28.209 1.00 83.44 219 ASP A CA 1
ATOM 1607 C C . ASP A 1 219 ? 21.589 2.869 -28.316 1.00 83.44 219 ASP A C 1
ATOM 1609 O O . ASP A 1 219 ? 22.356 2.011 -27.882 1.00 83.44 219 ASP A O 1
ATOM 1613 N N . GLY A 1 220 ? 20.427 2.556 -28.892 1.00 77.62 220 GLY A N 1
ATOM 1614 C CA . GLY A 1 220 ? 19.996 1.172 -29.085 1.00 77.62 220 GLY A CA 1
ATOM 1615 C C . GLY A 1 220 ? 20.973 0.351 -29.931 1.00 77.62 220 GLY A C 1
ATOM 1616 O O . GLY A 1 220 ? 21.098 -0.848 -29.706 1.00 77.62 220 GLY A O 1
ATOM 1617 N N . THR A 1 221 ? 21.718 0.986 -30.843 1.00 81.12 221 THR A N 1
ATOM 1618 C CA . THR A 1 221 ? 22.705 0.289 -31.679 1.00 81.12 221 THR A CA 1
ATOM 1619 C C . THR A 1 221 ? 23.962 -0.092 -30.908 1.00 81.12 221 THR A C 1
ATOM 1621 O O . THR A 1 221 ? 24.562 -1.117 -31.206 1.00 81.12 221 THR A O 1
ATOM 1624 N N . ALA A 1 222 ? 24.326 0.687 -29.885 1.00 79.44 222 ALA A N 1
ATOM 1625 C CA . ALA A 1 222 ? 25.429 0.355 -28.990 1.00 79.44 222 ALA A CA 1
ATOM 1626 C C . ALA A 1 222 ? 25.073 -0.805 -28.049 1.00 79.44 222 ALA A C 1
ATOM 1628 O O . ALA A 1 222 ? 25.954 -1.559 -27.651 1.00 79.44 222 ALA A O 1
ATOM 1629 N N . ILE A 1 223 ? 23.791 -0.933 -27.689 1.00 83.44 223 ILE A N 1
ATOM 1630 C CA . ILE A 1 223 ? 23.282 -1.985 -26.801 1.00 83.44 223 ILE A CA 1
ATOM 1631 C C . ILE A 1 223 ? 23.111 -3.311 -27.552 1.00 83.44 223 ILE A C 1
ATOM 1633 O O . ILE A 1 223 ? 23.447 -4.360 -27.012 1.00 83.44 223 ILE A O 1
ATOM 1637 N N . MET A 1 224 ? 22.586 -3.275 -28.780 1.00 80.00 224 MET A N 1
ATOM 1638 C CA . MET A 1 224 ? 22.308 -4.479 -29.567 1.00 80.00 224 MET A CA 1
ATOM 1639 C C . MET A 1 224 ? 23.566 -5.332 -29.769 1.00 80.00 224 MET A C 1
ATOM 1641 O O . MET A 1 224 ? 24.555 -4.884 -30.344 1.00 80.00 224 MET A O 1
ATOM 1645 N N . GLY A 1 225 ? 23.507 -6.587 -29.321 1.00 78.12 225 GLY A N 1
ATOM 1646 C CA . GLY A 1 225 ? 24.602 -7.550 -29.452 1.00 78.12 225 GLY A CA 1
ATOM 1647 C C . GLY A 1 225 ? 25.694 -7.449 -28.379 1.00 78.12 225 GLY A C 1
ATOM 1648 O O . GLY A 1 225 ? 26.545 -8.338 -28.321 1.00 78.12 225 GLY A O 1
ATOM 1649 N N . ASP A 1 226 ? 25.660 -6.443 -27.498 1.00 85.88 226 ASP A N 1
ATOM 1650 C CA . ASP A 1 226 ? 26.511 -6.382 -26.306 1.00 85.88 226 ASP A CA 1
ATOM 1651 C C . ASP A 1 226 ? 25.706 -6.786 -25.068 1.00 85.88 226 ASP A C 1
ATOM 1653 O O . ASP A 1 226 ? 25.063 -5.975 -24.401 1.00 85.88 226 ASP A O 1
ATOM 1657 N N . HIS A 1 227 ? 25.796 -8.068 -24.721 1.00 85.25 227 HIS A N 1
ATOM 1658 C CA . HIS A 1 227 ? 25.075 -8.624 -23.580 1.00 85.25 227 HIS A CA 1
ATOM 1659 C C . HIS A 1 227 ? 25.437 -7.959 -22.239 1.00 85.25 227 HIS A C 1
ATOM 1661 O O . HIS A 1 227 ? 24.597 -7.842 -21.342 1.00 85.25 227 HIS A O 1
ATOM 1667 N N . SER A 1 228 ? 26.683 -7.500 -22.086 1.00 86.94 228 SER A N 1
ATOM 1668 C CA . SER A 1 228 ? 27.117 -6.835 -20.853 1.00 86.94 228 SER A CA 1
ATOM 1669 C C . SER A 1 228 ? 26.468 -5.460 -20.734 1.00 86.94 228 SER A C 1
ATOM 1671 O O . SER A 1 228 ? 26.034 -5.062 -19.645 1.00 86.94 228 SER A O 1
ATOM 1673 N N . LEU A 1 229 ? 26.364 -4.745 -21.855 1.00 86.44 229 LEU A N 1
ATOM 1674 C CA . LEU A 1 229 ? 25.711 -3.447 -21.914 1.00 86.44 229 LEU A CA 1
ATOM 1675 C C . LEU A 1 229 ? 24.184 -3.572 -21.812 1.00 86.44 229 LEU A C 1
ATOM 1677 O O . LEU A 1 229 ? 23.583 -2.791 -21.081 1.00 86.44 229 LEU A O 1
ATOM 1681 N N . GLU A 1 230 ? 23.561 -4.578 -22.433 1.00 86.44 230 GLU A N 1
ATOM 1682 C CA . GLU A 1 230 ? 22.129 -4.898 -22.287 1.00 86.44 230 GLU A CA 1
ATOM 1683 C C . GLU A 1 230 ? 21.725 -5.033 -20.813 1.00 86.44 230 GLU A C 1
ATOM 1685 O O . GLU A 1 230 ? 20.829 -4.326 -20.338 1.00 86.44 230 GLU A O 1
ATOM 1690 N N . LEU A 1 231 ? 22.437 -5.882 -20.062 1.00 85.50 231 LEU A N 1
ATOM 1691 C CA . LEU A 1 231 ? 22.184 -6.103 -18.637 1.00 85.50 231 LEU A CA 1
ATOM 1692 C C . LEU A 1 231 ? 22.431 -4.837 -17.810 1.00 85.50 231 LEU A C 1
ATOM 1694 O O . LEU A 1 231 ? 21.593 -4.457 -16.989 1.00 85.50 231 LEU A O 1
ATOM 1698 N N . SER A 1 232 ? 23.552 -4.153 -18.052 1.00 87.00 232 SER A N 1
ATOM 1699 C CA . SER A 1 232 ? 23.921 -2.934 -17.319 1.00 87.00 232 SER A CA 1
ATOM 1700 C C . SER A 1 232 ? 22.930 -1.793 -17.560 1.00 87.00 232 SER A C 1
ATOM 1702 O O . SER A 1 232 ? 22.614 -1.026 -16.651 1.00 87.00 232 SER A O 1
ATOM 1704 N N . CYS A 1 233 ? 22.402 -1.695 -18.779 1.00 86.94 233 CYS A N 1
ATOM 1705 C CA . CYS A 1 233 ? 21.413 -0.702 -19.171 1.00 86.94 233 CYS A CA 1
ATOM 1706 C C . CYS A 1 233 ? 19.975 -1.119 -18.843 1.00 86.94 233 CYS A C 1
ATOM 1708 O O . CYS A 1 233 ? 19.063 -0.318 -19.077 1.00 86.94 233 CYS A O 1
ATOM 1710 N N . GLN A 1 234 ? 19.753 -2.325 -18.302 1.00 85.62 234 GLN A N 1
ATOM 1711 C CA . GLN A 1 234 ? 18.421 -2.897 -18.069 1.00 85.62 234 GLN A CA 1
ATOM 1712 C C . GLN A 1 234 ? 17.549 -2.779 -19.330 1.00 85.62 234 GLN A C 1
ATOM 1714 O O . GLN A 1 234 ? 16.430 -2.247 -19.301 1.00 85.62 234 GLN A O 1
ATOM 1719 N N . ALA A 1 235 ? 18.138 -3.163 -20.460 1.00 84.19 235 ALA A N 1
ATOM 1720 C CA . ALA A 1 235 ? 17.496 -3.226 -21.756 1.00 84.19 235 ALA A CA 1
ATOM 1721 C C . ALA A 1 235 ? 17.217 -4.694 -22.077 1.00 84.19 235 ALA A C 1
ATOM 1723 O O . ALA A 1 235 ? 18.107 -5.538 -22.007 1.00 84.19 235 ALA A O 1
ATOM 1724 N N . PHE A 1 236 ? 15.969 -4.992 -22.409 1.00 80.19 236 PHE A N 1
ATOM 1725 C CA . PHE A 1 236 ? 15.520 -6.322 -22.771 1.00 80.19 236 PHE A CA 1
ATOM 1726 C C . PHE A 1 236 ? 15.400 -6.414 -24.291 1.00 80.19 236 PHE A C 1
ATOM 1728 O O . PHE A 1 236 ? 14.525 -5.759 -24.867 1.00 80.19 236 PHE A O 1
ATOM 1735 N N . PRO A 1 237 ? 16.272 -7.183 -24.959 1.00 75.00 237 PRO A N 1
ATOM 1736 C CA . PRO A 1 237 ? 16.136 -7.429 -26.384 1.00 75.00 237 PRO A CA 1
ATOM 1737 C C . PRO A 1 237 ? 14.825 -8.153 -26.686 1.00 75.00 237 PRO A C 1
ATOM 1739 O O . PRO A 1 237 ? 14.462 -9.138 -26.043 1.00 75.00 237 PRO A O 1
ATOM 1742 N N . GLN A 1 238 ? 14.120 -7.637 -27.684 1.00 77.31 238 GLN A N 1
ATOM 1743 C CA . GLN A 1 238 ? 13.000 -8.306 -28.321 1.00 77.31 238 GLN A CA 1
ATOM 1744 C C . GLN A 1 238 ? 13.578 -9.234 -29.385 1.00 77.31 238 GLN A C 1
ATOM 1746 O O . GLN A 1 238 ? 14.314 -8.793 -30.272 1.00 77.31 238 GLN A O 1
ATOM 1751 N N . TYR A 1 239 ? 13.274 -10.522 -29.265 1.00 73.19 239 TYR A N 1
ATOM 1752 C CA . TYR A 1 239 ? 13.719 -11.537 -30.208 1.00 73.19 239 TYR A CA 1
ATOM 1753 C C . TYR A 1 239 ? 12.538 -12.001 -31.048 1.00 73.19 239 TYR A C 1
ATOM 1755 O O . TYR A 1 239 ? 11.520 -12.426 -30.502 1.00 73.19 239 TYR A O 1
ATOM 1763 N N . GLU A 1 240 ? 12.704 -12.001 -32.367 1.00 74.38 240 GLU A N 1
ATOM 1764 C CA . GLU A 1 240 ? 11.916 -12.893 -33.209 1.00 74.38 240 GLU A CA 1
ATOM 1765 C C . GLU A 1 240 ? 12.630 -14.236 -33.293 1.00 74.38 240 GLU A C 1
ATOM 1767 O O . GLU A 1 240 ? 13.805 -14.338 -33.661 1.00 74.38 240 GLU A O 1
ATOM 1772 N N . GLU A 1 241 ? 11.903 -15.280 -32.921 1.00 69.25 241 GLU A N 1
ATOM 1773 C CA . GLU A 1 241 ? 12.376 -16.649 -33.019 1.00 69.25 241 GLU A CA 1
ATOM 1774 C C . GLU A 1 241 ? 11.791 -17.274 -34.280 1.00 69.25 241 GLU A C 1
ATOM 1776 O O . GLU A 1 241 ? 10.572 -17.360 -34.432 1.00 69.25 241 GLU A O 1
ATOM 1781 N N . PHE A 1 242 ? 12.653 -17.746 -35.175 1.00 67.69 242 PHE A N 1
ATOM 1782 C CA . PHE A 1 242 ? 12.221 -18.405 -36.401 1.00 67.69 242 PHE A CA 1
ATOM 1783 C C . PHE A 1 242 ? 12.889 -19.766 -36.551 1.00 67.69 242 PHE A C 1
ATOM 1785 O O . PHE A 1 242 ? 13.993 -20.030 -36.069 1.00 67.69 242 PHE A O 1
ATOM 1792 N N . PHE A 1 243 ? 12.178 -20.665 -37.224 1.00 67.50 243 PHE A N 1
ATOM 1793 C CA . PHE A 1 243 ? 12.684 -21.993 -37.511 1.00 67.50 243 PHE A CA 1
ATOM 1794 C C . PHE A 1 243 ? 13.584 -21.944 -38.747 1.00 67.50 243 PHE A C 1
ATOM 1796 O O . PHE A 1 243 ? 13.103 -21.939 -39.885 1.00 67.50 243 PHE A O 1
ATOM 1803 N N . ASN A 1 244 ? 14.899 -21.896 -38.529 1.00 68.31 244 ASN A N 1
ATOM 1804 C CA . ASN A 1 244 ? 15.853 -21.964 -39.625 1.00 68.31 244 ASN A CA 1
ATOM 1805 C C . ASN A 1 244 ? 16.018 -23.419 -40.096 1.00 68.31 244 ASN A C 1
ATOM 1807 O O . ASN A 1 244 ? 16.733 -24.224 -39.499 1.00 68.31 244 ASN A O 1
ATOM 1811 N N . LYS A 1 245 ? 15.375 -23.735 -41.224 1.00 69.69 245 LYS A N 1
ATOM 1812 C CA . LYS A 1 245 ? 15.415 -25.060 -41.861 1.00 69.69 245 LYS A CA 1
ATOM 1813 C C . LYS A 1 245 ? 16.821 -25.484 -42.303 1.00 69.69 245 LYS A C 1
ATOM 1815 O O . LYS A 1 245 ? 17.065 -26.680 -42.427 1.00 69.69 245 LYS A O 1
ATOM 1820 N N . ALA A 1 246 ? 17.742 -24.543 -42.528 1.00 70.56 246 ALA A N 1
ATOM 1821 C CA . ALA A 1 246 ? 19.099 -24.839 -42.991 1.00 70.56 246 ALA A CA 1
ATOM 1822 C C . ALA A 1 246 ? 19.929 -25.617 -41.955 1.00 70.56 246 ALA A C 1
ATOM 1824 O O . ALA A 1 246 ? 20.770 -26.427 -42.341 1.00 70.56 246 ALA A O 1
ATOM 1825 N N . HIS A 1 247 ? 19.653 -25.447 -40.656 1.00 69.50 247 HIS A N 1
ATOM 1826 C CA . HIS A 1 247 ? 20.320 -26.209 -39.586 1.00 69.50 247 HIS A CA 1
ATOM 1827 C C . HIS A 1 247 ? 19.911 -27.683 -39.533 1.00 69.50 247 HIS A C 1
ATOM 1829 O O . HIS A 1 247 ? 20.583 -28.495 -38.904 1.00 69.50 247 HIS A O 1
ATOM 1835 N N . PHE A 1 248 ? 18.842 -28.054 -40.236 1.00 70.69 248 PHE A N 1
ATOM 1836 C CA . PHE A 1 248 ? 18.283 -29.402 -40.243 1.00 70.69 248 PHE A CA 1
ATOM 1837 C C . PHE A 1 248 ? 18.487 -30.090 -41.594 1.00 70.69 248 PHE A C 1
ATOM 1839 O O . PHE A 1 248 ? 17.594 -30.765 -42.098 1.00 70.69 248 PHE A O 1
ATOM 1846 N N . ALA A 1 249 ? 19.684 -29.946 -42.173 1.00 67.56 249 ALA A N 1
ATOM 1847 C CA . ALA A 1 249 ? 20.034 -30.502 -43.484 1.00 67.56 249 ALA A CA 1
ATOM 1848 C C . ALA A 1 249 ? 19.816 -32.027 -43.606 1.00 67.56 249 ALA A C 1
ATOM 1850 O O . ALA A 1 249 ? 19.612 -32.529 -44.709 1.00 67.56 249 ALA A O 1
ATOM 1851 N N . TYR A 1 250 ? 19.838 -32.756 -42.484 1.00 69.44 250 TYR A N 1
ATOM 1852 C CA . TYR A 1 250 ? 19.659 -34.214 -42.431 1.00 69.44 250 TYR A CA 1
ATOM 1853 C C . TYR A 1 250 ? 18.251 -34.661 -42.013 1.00 69.44 250 TYR A C 1
ATOM 1855 O O . TYR A 1 250 ? 17.995 -35.860 -41.905 1.00 69.44 250 TYR A O 1
ATOM 1863 N N . VAL A 1 251 ? 17.336 -33.725 -41.758 1.00 65.75 251 VAL A N 1
ATOM 1864 C CA . VAL A 1 251 ? 15.946 -34.033 -41.407 1.00 65.75 251 VAL A CA 1
ATOM 1865 C C . VAL A 1 251 ? 15.109 -34.078 -42.680 1.00 65.75 251 VAL A C 1
ATOM 1867 O O . VAL A 1 251 ? 15.242 -33.231 -43.561 1.00 65.75 251 VAL A O 1
ATOM 1870 N N . ASP A 1 252 ? 14.232 -35.078 -42.782 1.00 66.69 252 ASP A N 1
ATOM 1871 C CA . ASP A 1 252 ? 13.352 -35.248 -43.938 1.00 66.69 252 ASP A CA 1
ATOM 1872 C C . ASP A 1 252 ? 12.523 -33.975 -44.192 1.00 66.69 252 ASP A C 1
ATOM 1874 O O . ASP A 1 252 ? 11.857 -33.445 -43.299 1.00 66.69 252 ASP A O 1
ATOM 1878 N N . ASN A 1 253 ? 12.530 -33.487 -45.434 1.00 64.62 253 ASN A N 1
ATOM 1879 C CA . ASN A 1 253 ? 11.861 -32.240 -45.806 1.00 64.62 253 ASN A CA 1
ATOM 1880 C C . ASN A 1 253 ? 10.338 -32.289 -45.553 1.00 64.62 253 ASN A C 1
ATOM 1882 O O . ASN A 1 253 ? 9.714 -31.259 -45.306 1.00 64.62 253 ASN A O 1
ATOM 1886 N N . ARG A 1 254 ? 9.725 -33.483 -45.537 1.00 64.69 254 ARG A N 1
ATOM 1887 C CA . ARG A 1 254 ? 8.307 -33.677 -45.184 1.00 64.69 254 ARG A CA 1
ATOM 1888 C C . ARG A 1 254 ? 8.038 -33.373 -43.710 1.00 64.69 254 ARG A C 1
ATOM 1890 O O . ARG A 1 254 ? 6.952 -32.900 -43.388 1.00 64.69 254 ARG A O 1
ATOM 1897 N N . TYR A 1 255 ? 9.021 -33.594 -42.836 1.00 61.41 255 TYR A N 1
ATOM 1898 C CA . TYR A 1 255 ? 8.968 -33.225 -41.419 1.00 61.41 255 TYR A CA 1
ATOM 1899 C C . TYR A 1 255 ? 9.139 -31.706 -41.240 1.00 61.41 255 TYR A C 1
ATOM 1901 O O . TYR A 1 255 ? 8.393 -31.077 -40.497 1.00 61.41 255 TYR A O 1
ATOM 1909 N N . LEU A 1 256 ? 10.036 -31.080 -42.015 1.00 63.56 256 LEU A N 1
ATOM 1910 C CA . LEU A 1 256 ? 10.278 -29.626 -41.994 1.00 63.56 256 LEU A CA 1
ATOM 1911 C C . LEU A 1 256 ? 9.136 -28.791 -42.608 1.00 63.56 256 LEU A C 1
ATOM 1913 O O . LEU A 1 256 ? 8.974 -27.617 -42.269 1.00 63.56 256 LEU A O 1
ATOM 1917 N N . GLN A 1 257 ? 8.363 -29.363 -43.536 1.00 64.44 257 GLN A N 1
ATOM 1918 C CA . GLN A 1 257 ? 7.205 -28.710 -44.161 1.00 64.44 257 GLN A CA 1
ATOM 1919 C C . GLN A 1 257 ? 5.940 -28.798 -43.305 1.00 64.44 257 GLN A C 1
ATOM 1921 O O . GLN A 1 257 ? 5.190 -27.830 -43.257 1.00 64.44 257 GLN A O 1
ATOM 1926 N N . LYS A 1 258 ? 5.741 -29.912 -42.589 1.00 64.12 258 LYS A N 1
ATOM 1927 C CA . LYS A 1 258 ? 4.657 -30.076 -41.605 1.00 64.12 258 LYS A CA 1
ATOM 1928 C C . LYS A 1 258 ? 4.976 -29.460 -40.236 1.00 64.12 258 LYS A C 1
ATOM 1930 O O . LYS A 1 258 ? 4.147 -29.530 -39.342 1.00 64.12 258 LYS A O 1
ATOM 1935 N N . GLY A 1 259 ? 6.168 -28.880 -40.076 1.00 65.69 259 GLY A N 1
ATOM 1936 C CA . GLY A 1 259 ? 6.796 -28.556 -38.793 1.00 65.69 259 GLY A CA 1
ATOM 1937 C C . GLY A 1 259 ? 5.894 -27.885 -37.760 1.00 65.69 259 GLY A C 1
ATOM 1938 O O . GLY A 1 259 ? 5.810 -28.385 -36.651 1.00 65.69 259 GLY A O 1
ATOM 1939 N N . LYS A 1 260 ? 5.188 -26.799 -38.101 1.00 61.00 260 LYS A N 1
ATOM 1940 C CA . LYS A 1 260 ? 4.317 -26.113 -37.130 1.00 61.00 260 LYS A CA 1
ATOM 1941 C C . LYS A 1 260 ? 3.118 -26.977 -36.721 1.00 61.00 260 LYS A C 1
ATOM 1943 O O . LYS A 1 260 ? 2.871 -27.129 -35.534 1.00 61.00 260 LYS A O 1
ATOM 1948 N N . ASP A 1 261 ? 2.444 -27.593 -37.688 1.00 66.12 261 ASP A N 1
ATOM 1949 C CA . ASP A 1 261 ? 1.274 -28.442 -37.435 1.00 66.12 261 ASP A CA 1
ATOM 1950 C C . ASP A 1 261 ? 1.651 -29.716 -36.656 1.00 66.12 261 ASP A C 1
ATOM 1952 O O . ASP A 1 261 ? 0.891 -30.179 -35.816 1.00 66.12 261 ASP A O 1
ATOM 1956 N N . PHE A 1 262 ? 2.848 -30.265 -36.898 1.00 65.75 262 PHE A N 1
ATOM 1957 C CA . PHE A 1 262 ? 3.400 -31.390 -36.140 1.00 65.75 262 PHE A CA 1
ATOM 1958 C C . PHE A 1 262 ? 3.818 -30.983 -34.717 1.00 65.75 262 PHE A C 1
ATOM 1960 O O . PHE A 1 262 ? 3.579 -31.727 -33.778 1.00 65.75 262 PHE A O 1
ATOM 1967 N N . LEU A 1 263 ? 4.425 -29.809 -34.526 1.00 65.94 263 LEU A N 1
ATOM 1968 C CA . LEU A 1 263 ? 4.769 -29.307 -33.189 1.00 65.94 263 LEU A CA 1
ATOM 1969 C C . LEU A 1 263 ? 3.511 -29.052 -32.346 1.00 65.94 263 LEU A C 1
ATOM 1971 O O . LEU A 1 263 ? 3.462 -29.466 -31.188 1.00 65.94 263 LEU A O 1
ATOM 1975 N N . ASP A 1 264 ? 2.484 -28.456 -32.958 1.00 66.75 264 ASP A N 1
ATOM 1976 C CA . ASP A 1 264 ? 1.194 -28.175 -32.323 1.00 66.75 264 ASP A CA 1
ATOM 1977 C C . ASP A 1 264 ? 0.464 -29.484 -31.914 1.00 66.75 264 ASP A C 1
ATOM 1979 O O . ASP A 1 264 ? -0.119 -29.539 -30.832 1.00 66.75 264 ASP A O 1
ATOM 1983 N N . ASP A 1 265 ? 0.555 -30.563 -32.710 1.00 73.38 265 ASP A N 1
ATOM 1984 C CA . ASP A 1 265 ? -0.052 -31.886 -32.427 1.00 73.38 265 ASP A CA 1
ATOM 1985 C C . ASP A 1 265 ? 0.609 -32.624 -31.244 1.00 73.38 265 ASP A C 1
ATOM 1987 O O . ASP A 1 265 ? -0.048 -33.346 -30.495 1.00 73.38 265 ASP A O 1
ATOM 1991 N N . TRP A 1 266 ? 1.909 -32.403 -31.027 1.00 66.00 266 TRP A N 1
ATOM 1992 C CA . TRP A 1 266 ? 2.677 -33.025 -29.938 1.00 66.00 266 TRP A CA 1
ATOM 1993 C C . TRP A 1 266 ? 2.858 -32.112 -28.718 1.00 66.00 266 TRP A C 1
ATOM 1995 O O . TRP A 1 266 ? 3.562 -32.479 -27.777 1.00 66.00 266 TRP A O 1
ATOM 2005 N N . GLY A 1 267 ? 2.233 -30.928 -28.717 1.00 61.69 267 GLY A N 1
ATOM 2006 C CA . GLY A 1 267 ? 2.362 -29.940 -27.642 1.00 61.69 267 GLY A CA 1
ATOM 2007 C C . GLY A 1 267 ? 3.789 -29.417 -27.459 1.00 61.69 267 GLY A C 1
ATOM 2008 O O . GLY A 1 267 ? 4.129 -28.930 -26.382 1.00 61.69 267 GLY A O 1
ATOM 2009 N N . LEU A 1 268 ? 4.627 -29.548 -28.489 1.00 61.75 268 LEU A N 1
ATOM 2010 C CA . LEU A 1 268 ? 6.004 -29.082 -28.475 1.00 61.75 268 LEU A CA 1
ATOM 2011 C C . LEU A 1 268 ? 6.015 -27.595 -28.804 1.00 61.75 268 LEU A C 1
ATOM 2013 O O . LEU A 1 268 ? 5.505 -27.150 -29.835 1.00 61.75 268 LEU A O 1
ATOM 2017 N N . GLY A 1 269 ? 6.619 -26.809 -27.923 1.00 58.00 269 GLY A N 1
ATOM 2018 C CA . GLY A 1 269 ? 6.837 -25.403 -28.185 1.00 58.00 269 GLY A CA 1
ATOM 2019 C C . GLY A 1 269 ? 7.879 -25.251 -29.284 1.00 58.00 269 GLY A C 1
ATOM 2020 O O . GLY A 1 269 ? 8.816 -26.035 -29.406 1.00 58.00 269 GLY A O 1
ATOM 2021 N N . LEU A 1 270 ? 7.800 -24.162 -30.046 1.00 53.66 270 LEU A N 1
ATOM 2022 C CA . LEU A 1 270 ? 8.855 -23.818 -30.999 1.00 53.66 270 LEU A CA 1
ATOM 2023 C C . LEU A 1 270 ? 10.257 -23.784 -30.314 1.00 53.66 270 LEU A C 1
ATOM 2025 O O . LEU A 1 270 ? 11.264 -23.922 -30.994 1.00 53.66 270 LEU A O 1
ATOM 2029 N N . GLY A 1 271 ? 10.338 -23.562 -28.990 1.00 53.72 271 GLY A N 1
ATOM 2030 C CA . GLY A 1 271 ? 11.574 -23.585 -28.182 1.00 53.72 271 GLY A CA 1
ATOM 2031 C C . GLY A 1 271 ? 12.202 -24.967 -27.949 1.00 53.72 271 GLY A C 1
ATOM 2032 O O . GLY A 1 271 ? 13.371 -25.029 -27.582 1.00 53.72 271 GLY A O 1
ATOM 2033 N N . ASP A 1 272 ? 11.471 -26.051 -28.219 1.00 58.06 272 ASP A N 1
ATOM 2034 C CA . ASP A 1 272 ? 11.961 -27.436 -28.120 1.00 58.06 272 ASP A CA 1
ATOM 2035 C C . ASP A 1 272 ? 12.756 -27.866 -29.369 1.00 58.06 272 ASP A C 1
ATOM 2037 O O . ASP A 1 272 ? 13.244 -28.991 -29.477 1.00 58.06 272 ASP A O 1
ATOM 2041 N N . VAL A 1 273 ? 12.904 -26.947 -30.327 1.00 58.97 273 VAL A N 1
ATOM 2042 C CA . VAL A 1 273 ? 13.615 -27.120 -31.590 1.00 58.97 273 VAL A CA 1
ATOM 2043 C C . VAL A 1 273 ? 14.774 -26.124 -31.647 1.00 58.97 273 VAL A C 1
ATOM 2045 O O . VAL A 1 273 ? 14.622 -24.979 -31.225 1.00 58.97 273 VAL A O 1
ATOM 2048 N N . TYR A 1 274 ? 15.936 -26.527 -32.178 1.00 55.28 274 TYR A N 1
ATOM 2049 C CA . TYR A 1 274 ? 17.071 -25.612 -32.364 1.00 55.28 274 TYR A CA 1
ATOM 2050 C C . TYR A 1 274 ? 16.652 -24.419 -33.238 1.00 55.28 274 TYR A C 1
ATOM 2052 O O . TYR A 1 274 ? 16.429 -24.552 -34.442 1.00 55.28 274 TYR A O 1
ATOM 2060 N N . LYS A 1 275 ? 16.506 -23.256 -32.605 1.00 61.91 275 LYS A N 1
ATOM 2061 C CA . LYS A 1 275 ? 16.096 -21.995 -33.222 1.00 61.91 275 LYS A CA 1
ATOM 2062 C C . LYS A 1 275 ? 17.273 -21.064 -33.408 1.00 61.91 275 LYS A C 1
ATOM 2064 O O . LYS A 1 275 ? 18.187 -21.036 -32.586 1.00 61.91 275 LYS A O 1
ATOM 2069 N N . GLU A 1 276 ? 17.153 -20.210 -34.414 1.00 61.38 276 GLU A N 1
ATOM 2070 C CA . GLU A 1 276 ? 17.897 -18.960 -34.445 1.00 61.38 276 GLU A CA 1
ATOM 2071 C C . GLU A 1 276 ? 17.035 -17.838 -33.871 1.00 61.38 276 GLU A C 1
ATOM 2073 O O . GLU A 1 276 ? 15.817 -17.788 -34.073 1.00 61.38 276 GLU A O 1
ATOM 2078 N N . LYS A 1 277 ? 17.686 -16.945 -33.127 1.00 64.44 277 LYS A N 1
ATOM 2079 C CA . LYS A 1 277 ? 17.074 -15.727 -32.607 1.00 64.44 277 LYS A CA 1
ATOM 2080 C C . LYS A 1 277 ? 17.645 -14.552 -33.377 1.00 64.44 277 LYS A C 1
ATOM 208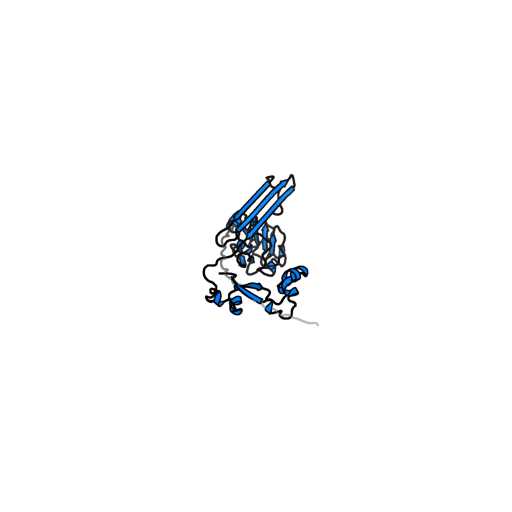2 O O . LYS A 1 277 ? 18.864 -14.413 -33.446 1.00 64.44 277 LYS A O 1
ATOM 2087 N N . ASN A 1 278 ? 16.777 -13.704 -33.914 1.00 70.81 278 ASN A N 1
ATOM 2088 C CA . ASN A 1 278 ? 17.186 -12.410 -34.439 1.00 70.81 278 ASN A CA 1
ATOM 2089 C C . ASN A 1 278 ? 16.691 -11.313 -33.493 1.00 70.81 278 ASN A C 1
ATOM 2091 O O . ASN A 1 278 ? 15.513 -11.300 -33.131 1.00 70.81 278 ASN A O 1
ATOM 2095 N N . GLN A 1 279 ? 17.586 -10.421 -33.066 1.00 69.19 279 GLN A N 1
ATOM 2096 C CA . GLN A 1 279 ? 17.198 -9.263 -32.260 1.00 69.19 279 GLN A CA 1
ATOM 2097 C C . GLN A 1 279 ? 16.481 -8.261 -33.166 1.00 69.19 279 GLN A C 1
ATOM 2099 O O . GLN A 1 279 ? 17.078 -7.709 -34.086 1.00 69.19 279 GLN A O 1
ATOM 2104 N N . THR A 1 280 ? 15.198 -8.023 -32.909 1.00 73.19 280 THR A N 1
ATOM 2105 C CA . THR A 1 280 ? 14.357 -7.120 -33.710 1.00 73.19 280 THR A CA 1
ATOM 2106 C C . THR A 1 280 ? 14.144 -5.766 -33.046 1.00 73.19 280 THR A C 1
ATOM 2108 O O . THR A 1 280 ? 13.752 -4.807 -33.708 1.00 73.19 280 THR A O 1
ATOM 2111 N N . GLY A 1 281 ? 14.443 -5.651 -31.751 1.00 73.69 281 GLY A N 1
ATOM 2112 C CA . GLY A 1 281 ? 14.320 -4.401 -31.014 1.00 73.69 281 GLY A CA 1
ATOM 2113 C C . GLY A 1 281 ? 14.802 -4.505 -29.573 1.00 73.69 281 GLY A C 1
ATOM 2114 O O . GLY A 1 281 ? 15.297 -5.541 -29.137 1.00 73.69 281 GLY A O 1
ATOM 2115 N N . LEU A 1 282 ? 14.639 -3.418 -28.824 1.00 69.00 282 LEU A N 1
ATOM 2116 C CA . LEU A 1 282 ? 14.968 -3.328 -27.402 1.00 69.00 282 LEU A CA 1
ATOM 2117 C C . LEU A 1 282 ? 13.797 -2.692 -26.649 1.00 69.00 282 LEU A C 1
ATOM 2119 O O . LEU A 1 282 ? 13.204 -1.718 -27.109 1.00 69.00 282 LEU A O 1
ATOM 2123 N N . THR A 1 283 ? 13.499 -3.210 -25.462 1.00 68.69 283 THR A N 1
ATOM 2124 C CA . THR A 1 283 ? 12.568 -2.609 -24.503 1.00 68.69 283 THR A CA 1
ATOM 2125 C C . THR A 1 283 ? 13.334 -2.261 -23.238 1.00 68.69 283 THR A C 1
ATOM 2127 O O . THR A 1 283 ? 13.959 -3.121 -22.630 1.00 68.69 283 THR A O 1
ATOM 2130 N N . THR A 1 284 ? 13.317 -1.002 -22.819 1.00 62.34 284 THR A N 1
ATOM 2131 C CA . THR A 1 284 ? 14.022 -0.555 -21.612 1.00 62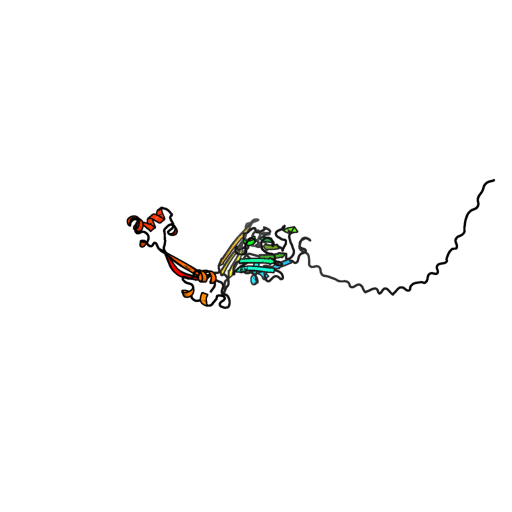.34 284 THR A CA 1
ATOM 2132 C C . THR A 1 284 ? 13.046 -0.378 -20.453 1.00 62.34 284 THR A C 1
ATOM 2134 O O . THR A 1 284 ? 11.936 0.108 -20.633 1.00 62.34 284 THR A O 1
ATOM 2137 N N . VAL A 1 285 ? 13.466 -0.757 -19.241 1.00 54.97 285 VAL A N 1
ATOM 2138 C CA . VAL A 1 285 ? 12.603 -0.695 -18.036 1.00 54.97 285 VAL A CA 1
ATOM 2139 C C . VAL A 1 285 ? 12.298 0.739 -17.596 1.00 54.97 285 VAL A C 1
ATOM 2141 O O . VAL A 1 285 ? 11.250 1.000 -17.021 1.00 54.97 285 VAL A O 1
ATOM 2144 N N . CYS A 1 286 ? 13.201 1.668 -17.905 1.00 53.59 286 CYS A N 1
ATOM 2145 C CA . CYS A 1 286 ? 13.074 3.097 -17.633 1.00 53.59 286 CYS A CA 1
ATOM 2146 C C . CYS A 1 286 ? 13.873 3.857 -18.700 1.00 53.59 286 CYS A C 1
ATOM 2148 O O . CYS A 1 286 ? 15.045 3.521 -18.924 1.00 53.59 286 CYS A O 1
ATOM 2150 N N . GLY A 1 287 ? 13.261 4.856 -19.331 1.00 40.16 287 GLY A N 1
ATOM 2151 C CA . GLY A 1 287 ? 13.856 5.745 -20.331 1.00 40.16 287 GLY A CA 1
ATOM 2152 C C . GLY A 1 287 ? 13.143 7.087 -20.352 1.00 40.16 287 GLY A C 1
ATOM 2153 O O . GLY A 1 287 ? 11.907 7.089 -20.160 1.00 40.16 287 GLY A O 1
#

pLDDT: mean 80.09, std 15.49, range [40.16, 97.38]